Protein AF-A0A838XVI4-F1 (afdb_monomer)

Solvent-accessible surface area (backbone atoms only — not comparable to full-atom values): 14412 Å² total; per-residue (Å²): 130,87,89,65,60,28,41,44,54,23,44,52,54,32,51,53,49,44,57,73,69,64,53,57,67,73,56,53,49,52,50,47,52,37,37,70,73,49,41,42,80,72,52,13,83,43,40,48,84,72,61,45,60,61,60,56,46,54,54,48,52,61,36,52,77,77,39,56,62,72,54,46,50,52,41,50,54,50,51,38,51,16,40,44,43,27,34,80,67,67,66,36,98,66,57,52,58,74,76,63,81,76,84,75,71,79,75,80,63,74,75,84,78,75,77,50,75,67,54,49,53,49,50,55,70,73,41,56,79,86,50,36,62,60,54,51,47,37,71,77,66,66,54,51,73,37,36,61,67,33,62,50,75,93,35,49,38,78,92,77,73,43,76,55,85,74,26,17,17,50,100,85,66,52,78,43,75,42,87,74,46,78,66,48,54,53,51,52,50,51,52,52,42,48,75,72,67,48,56,64,69,59,52,36,60,78,66,67,52,96,59,66,61,74,62,41,78,76,49,56,88,79,55,94,56,68,67,62,53,54,54,52,48,56,51,56,52,54,63,61,76,76,110

Mean predicted aligned error: 14.19 Å

Organism: NCBI:txid992267

Nearest PDB structures (foldseek):
  1z1g-assembly1_D  TM=7.498E-01  e=1.217E-05  Lambdavirus lambda
  1z19-assembly1_A-2  TM=6.201E-01  e=1.154E-05  Lambdavirus lambda
  1z1b-assembly1_B  TM=6.167E-01  e=1.863E-05  Lambdavirus lambda
  5j0n-assembly1_E  TM=6.410E-01  e=3.527E-05  Lambdavirus lambda
  5j0n-assembly1_H  TM=6.404E-01  e=3.344E-05  Lambdavirus lambda

Radius of gyration: 23.38 Å; Cα contacts (8 Å, |Δi|>4): 190; chains: 1; bounding box: 61×42×67 Å

InterPro domains:
  IPR002104 Integrase, catalytic domain [PF00589] (116-167)
  IPR002104 Integrase, catalytic domain [PF00589] (178-224)
  IPR002104 Integrase, catalytic domain [PS51898] (46-234)
  IPR010998 Integrase/recombinase, N-terminal [G3DSA:1.10.150.130] (3-108)
  IPR011010 DNA breaking-rejoining enzyme, catalytic core [SSF56349] (6-227)
  IPR013762 Integrase-like, catalytic domain superfamily [G3DSA:1.10.443.10] (109-173)
  IPR013762 Integrase-like, catalytic domain superfamily [G3DSA:1.10.443.10] (174-235)
  IPR044068 Core-binding (CB) domain [PS51900] (5-87)
  IPR050090 Bacterial tyrosine recombinase XerC/XerD complex [PTHR30349] (23-158)

Sequence (243 aa):
MSNGKTISDACRAWLKRCELDELECATLRSYRNHVDHHIEPAIGELCLASLSRSDVRDFIDDMLDKNSRAMTDKVLRSLRSALNEALDREWVDNNVALSVKLRRSSRNAPDRVIPTKEEIKTMLRAAPTKHRPLIVTAIYTGMRMSELRGLRWVDVDFTRSIIQVRQRADRFNEIGKPKFSFHALRHAAASLFIEQGWPAKKVQTILGHASITMTFDVYGHLFDNAEDDVNLFAKLEADLEAA

Structure (mmCIF, N/CA/C/O backbone):
data_AF-A0A838XVI4-F1
#
_entry.id   AF-A0A838XVI4-F1
#
loop_
_atom_site.group_PDB
_atom_site.id
_atom_site.type_symbol
_atom_site.label_atom_id
_atom_site.label_alt_id
_atom_site.label_comp_id
_atom_site.label_asym_id
_atom_site.label_entity_id
_atom_site.label_seq_id
_atom_site.pdbx_PDB_ins_code
_atom_site.Cartn_x
_atom_site.Cartn_y
_atom_site.Cartn_z
_atom_site.occupancy
_atom_site.B_iso_or_equiv
_atom_site.auth_seq_id
_atom_site.auth_comp_id
_atom_site.auth_asym_id
_atom_site.auth_atom_id
_atom_site.pdbx_PDB_model_num
ATOM 1 N N . MET A 1 1 ? 14.382 4.187 -36.011 1.00 41.00 1 MET A N 1
ATOM 2 C CA . MET A 1 1 ? 14.264 4.626 -34.605 1.00 41.00 1 MET A CA 1
ATOM 3 C C . MET A 1 1 ? 13.890 3.391 -33.810 1.00 41.00 1 MET A C 1
ATOM 5 O O . MET A 1 1 ? 12.845 2.815 -34.080 1.00 41.00 1 MET A O 1
ATOM 9 N N . SER A 1 2 ? 14.809 2.869 -33.000 1.00 45.31 2 SER A N 1
ATOM 10 C CA . SER A 1 2 ? 14.642 1.599 -32.287 1.00 45.31 2 SER A CA 1
ATOM 11 C C . SER A 1 2 ? 13.460 1.682 -31.321 1.00 45.31 2 SER A C 1
ATOM 13 O O . SER A 1 2 ? 13.473 2.476 -30.386 1.00 45.31 2 SER A O 1
ATOM 15 N N . ASN A 1 3 ? 12.450 0.862 -31.593 1.00 58.81 3 ASN A N 1
ATOM 16 C CA . ASN A 1 3 ? 11.154 0.769 -30.925 1.00 58.81 3 ASN A CA 1
ATOM 17 C C . ASN A 1 3 ? 11.294 0.047 -29.564 1.00 58.81 3 ASN A C 1
ATOM 19 O O . ASN A 1 3 ? 10.765 -1.046 -29.372 1.00 58.81 3 ASN A O 1
ATOM 23 N N . GLY A 1 4 ? 12.131 0.590 -28.676 1.00 80.44 4 GLY A N 1
ATOM 24 C CA . GLY A 1 4 ? 12.431 0.010 -27.365 1.00 80.44 4 GLY A CA 1
ATOM 25 C C . GLY A 1 4 ? 11.320 0.279 -26.352 1.00 80.44 4 GLY A C 1
ATOM 26 O O . GLY A 1 4 ? 10.691 1.333 -26.389 1.00 80.44 4 GLY A O 1
ATOM 27 N N . LYS A 1 5 ? 11.080 -0.675 -25.447 1.00 93.00 5 LYS A N 1
ATOM 28 C CA . LYS A 1 5 ? 10.132 -0.515 -24.336 1.00 93.00 5 LYS A CA 1
ATOM 29 C C . LYS A 1 5 ? 10.653 0.505 -23.324 1.00 93.00 5 LYS A C 1
ATOM 31 O O . LYS A 1 5 ? 11.847 0.514 -23.017 1.00 93.00 5 LYS A O 1
ATOM 36 N N . THR A 1 6 ? 9.765 1.336 -22.794 1.00 96.19 6 THR A N 1
ATOM 37 C CA . THR A 1 6 ? 10.106 2.379 -21.811 1.00 96.19 6 THR A CA 1
ATOM 38 C C . THR A 1 6 ? 9.773 1.961 -20.379 1.00 96.19 6 THR A C 1
ATOM 40 O O . THR A 1 6 ? 9.138 0.928 -20.138 1.00 96.19 6 THR A O 1
ATOM 43 N N . ILE A 1 7 ? 10.187 2.764 -19.395 1.00 95.19 7 ILE A N 1
ATOM 44 C CA . ILE A 1 7 ? 9.765 2.562 -18.001 1.00 95.19 7 ILE A CA 1
ATOM 45 C C . ILE A 1 7 ? 8.246 2.720 -17.874 1.00 95.19 7 ILE A C 1
ATOM 47 O O . ILE A 1 7 ? 7.615 1.920 -17.184 1.00 95.19 7 ILE A O 1
ATOM 51 N N . SER A 1 8 ? 7.639 3.677 -18.581 1.00 95.94 8 SER A N 1
ATOM 52 C CA . SER A 1 8 ? 6.179 3.838 -18.624 1.00 95.94 8 SER A CA 1
ATOM 53 C C . SER A 1 8 ? 5.478 2.571 -19.132 1.00 95.94 8 SER A C 1
ATOM 55 O O . SER A 1 8 ? 4.460 2.159 -18.568 1.00 95.94 8 SER A O 1
ATOM 57 N N . ASP A 1 9 ? 6.040 1.888 -20.139 1.00 96.06 9 ASP A N 1
ATOM 58 C CA . ASP A 1 9 ? 5.514 0.594 -20.596 1.00 96.06 9 ASP A CA 1
ATOM 59 C C . ASP A 1 9 ? 5.568 -0.466 -19.487 1.00 96.06 9 ASP A C 1
ATOM 61 O O . ASP A 1 9 ? 4.598 -1.208 -19.291 1.00 96.06 9 ASP A O 1
ATOM 65 N N . ALA A 1 10 ? 6.681 -0.537 -18.747 1.00 95.75 10 ALA A N 1
ATOM 66 C CA . ALA A 1 10 ? 6.851 -1.470 -17.631 1.00 95.75 10 ALA A CA 1
ATOM 67 C C . ALA A 1 10 ? 5.856 -1.190 -16.501 1.00 95.75 10 ALA A C 1
ATOM 69 O O . ALA A 1 10 ? 5.187 -2.103 -16.015 1.00 95.75 10 ALA A O 1
ATOM 70 N N . CYS A 1 11 ? 5.702 0.080 -16.119 1.00 96.12 11 CYS A N 1
ATOM 71 C CA . CYS A 1 11 ? 4.741 0.509 -15.110 1.00 96.12 11 CYS A CA 1
ATOM 72 C C . CYS A 1 11 ? 3.307 0.158 -15.514 1.00 96.12 11 CYS A C 1
ATOM 74 O O . CYS A 1 11 ? 2.563 -0.396 -14.704 1.00 96.12 11 CYS A O 1
ATOM 76 N N . ARG A 1 12 ? 2.929 0.400 -16.773 1.00 96.50 12 ARG A N 1
ATOM 77 C CA . ARG A 1 12 ? 1.597 0.060 -17.285 1.00 96.50 12 ARG A CA 1
ATOM 78 C C . ARG A 1 12 ? 1.339 -1.444 -17.283 1.00 96.50 12 ARG A C 1
ATOM 80 O O . ARG A 1 12 ? 0.262 -1.879 -16.875 1.00 96.50 12 ARG A O 1
ATOM 87 N N . ALA A 1 13 ? 2.311 -2.241 -17.725 1.00 94.62 13 ALA A N 1
ATOM 88 C CA . ALA A 1 13 ? 2.206 -3.697 -17.708 1.00 94.62 13 ALA A CA 1
ATOM 89 C C . ALA A 1 13 ? 2.062 -4.236 -16.277 1.00 94.62 13 ALA A C 1
ATOM 91 O O . ALA A 1 13 ? 1.201 -5.077 -16.016 1.00 94.62 13 ALA A O 1
ATOM 92 N N . TRP A 1 14 ? 2.842 -3.689 -15.345 1.00 96.44 14 TRP A N 1
ATOM 93 C CA . TRP A 1 14 ? 2.819 -4.069 -13.937 1.00 96.44 14 TRP A CA 1
ATOM 94 C C . TRP A 1 14 ? 1.497 -3.711 -13.257 1.00 96.44 14 TRP A C 1
ATOM 96 O O . TRP A 1 14 ? 0.903 -4.558 -12.589 1.00 96.44 14 TRP A O 1
ATOM 106 N N . LEU A 1 15 ? 0.987 -2.495 -13.475 1.00 94.50 15 LEU A N 1
ATOM 107 C CA . LEU A 1 15 ? -0.317 -2.075 -12.955 1.00 94.50 15 LEU A CA 1
ATOM 108 C C . LEU A 1 15 ? -1.447 -2.957 -13.497 1.00 94.50 15 LEU A C 1
ATOM 110 O O . LEU A 1 15 ? -2.299 -3.394 -12.726 1.00 94.50 15 LEU A O 1
ATOM 114 N N . LYS A 1 16 ? -1.410 -3.298 -14.791 1.00 93.44 16 LYS A N 1
ATOM 115 C CA . LYS A 1 16 ? -2.380 -4.220 -15.395 1.00 93.44 16 LYS A CA 1
ATOM 116 C C . LYS A 1 16 ? -2.319 -5.614 -14.762 1.00 93.44 16 LYS A C 1
ATOM 118 O O . LYS A 1 16 ? -3.365 -6.197 -14.498 1.00 93.44 16 LYS A O 1
ATOM 123 N N . ARG A 1 17 ? -1.124 -6.153 -14.494 1.00 91.00 17 ARG A N 1
ATOM 124 C CA . ARG A 1 17 ? -0.973 -7.434 -13.778 1.00 91.00 17 ARG A CA 1
ATOM 125 C C . ARG A 1 17 ? -1.543 -7.350 -12.364 1.00 91.00 17 ARG A C 1
ATOM 127 O O . ARG A 1 17 ? -2.323 -8.204 -11.976 1.00 91.00 17 ARG A O 1
ATOM 134 N N . CYS A 1 18 ? -1.232 -6.283 -11.635 1.00 88.44 18 CYS A N 1
ATOM 135 C CA . CYS A 1 18 ? -1.768 -6.039 -10.297 1.00 88.44 18 CYS A CA 1
ATOM 136 C C . CYS A 1 18 ? -3.308 -5.973 -10.262 1.00 88.44 18 CYS A C 1
ATOM 138 O O . CYS A 1 18 ? -3.918 -6.382 -9.275 1.00 88.44 18 CYS A O 1
ATOM 140 N N . GLU A 1 19 ? -3.942 -5.444 -11.311 1.00 87.88 19 GLU A N 1
ATOM 141 C CA . GLU A 1 19 ? -5.403 -5.454 -11.462 1.00 87.88 19 GLU A CA 1
ATOM 142 C C . GLU A 1 19 ? -5.948 -6.863 -11.722 1.00 87.88 19 GLU A C 1
ATOM 144 O O . GLU A 1 19 ? -6.955 -7.240 -11.129 1.00 87.88 19 GLU A O 1
ATOM 149 N N . LEU A 1 20 ? -5.273 -7.644 -12.573 1.00 85.56 20 LEU A N 1
ATOM 150 C CA . LEU A 1 20 ? -5.635 -9.037 -12.864 1.00 85.56 20 LEU A CA 1
ATOM 151 C C . LEU A 1 20 ? -5.462 -9.957 -11.648 1.00 85.56 20 LEU A C 1
ATOM 153 O O . LEU A 1 20 ? -6.250 -10.880 -11.474 1.00 85.56 20 LEU A O 1
ATOM 157 N N . ASP A 1 21 ? -4.484 -9.669 -10.790 1.00 84.06 21 ASP A N 1
ATOM 158 C CA . ASP A 1 21 ? -4.251 -10.369 -9.521 1.00 84.06 21 ASP A CA 1
ATOM 159 C C . ASP A 1 21 ? -5.247 -9.949 -8.414 1.00 84.06 21 ASP A C 1
ATOM 161 O O . ASP A 1 21 ? -5.093 -10.334 -7.253 1.00 84.06 21 ASP A O 1
ATOM 165 N N . GLU A 1 22 ? -6.257 -9.137 -8.751 1.00 79.75 22 GLU A N 1
ATOM 166 C CA . GLU A 1 22 ? -7.321 -8.670 -7.854 1.00 79.75 22 GLU A CA 1
ATOM 167 C C . GLU A 1 22 ? -6.796 -7.996 -6.569 1.00 79.75 22 GLU A C 1
ATOM 169 O O . GLU A 1 22 ? -7.355 -8.147 -5.474 1.00 79.75 22 GLU A O 1
ATOM 174 N N . LEU A 1 23 ? -5.707 -7.222 -6.680 1.00 76.88 23 LEU A N 1
ATOM 175 C CA . LEU A 1 23 ? -5.175 -6.478 -5.538 1.00 76.88 23 LEU A CA 1
ATOM 176 C C . LEU A 1 23 ? -6.205 -5.488 -4.968 1.00 76.88 23 LEU A C 1
ATOM 178 O O . LEU A 1 23 ? -7.015 -4.893 -5.675 1.00 76.88 23 LEU A O 1
ATOM 182 N N . GLU A 1 24 ? -6.125 -5.250 -3.653 1.00 68.62 24 GLU A N 1
ATOM 183 C CA . GLU A 1 24 ? -6.999 -4.297 -2.957 1.00 68.62 24 GLU A CA 1
ATOM 184 C C . GLU A 1 24 ? -6.950 -2.906 -3.625 1.00 68.62 24 GLU A C 1
ATOM 186 O O . GLU A 1 24 ? -5.865 -2.357 -3.833 1.00 68.62 24 GLU A O 1
ATOM 191 N N . CYS A 1 25 ? -8.114 -2.286 -3.869 1.00 73.44 25 CYS A N 1
ATOM 192 C CA . CYS A 1 25 ? -8.237 -0.970 -4.519 1.00 73.44 25 CYS A CA 1
ATOM 193 C C . CYS A 1 25 ? -7.315 0.103 -3.913 1.00 73.44 25 CYS A C 1
ATOM 195 O O . CYS A 1 25 ? -6.707 0.899 -4.627 1.00 73.44 25 CYS A O 1
ATOM 197 N N . ALA A 1 26 ? -7.161 0.111 -2.585 1.00 70.50 26 ALA A N 1
ATOM 198 C CA . ALA A 1 26 ? -6.277 1.039 -1.880 1.00 70.50 26 ALA A CA 1
ATOM 199 C C . ALA A 1 26 ? -4.787 0.832 -2.222 1.00 70.50 26 ALA A C 1
ATOM 201 O O . ALA A 1 26 ? -4.022 1.801 -2.291 1.00 70.50 26 ALA A O 1
ATOM 202 N N . THR A 1 27 ? -4.381 -0.417 -2.448 1.00 79.00 27 THR A N 1
ATOM 203 C CA . THR A 1 27 ? -3.025 -0.787 -2.866 1.00 79.00 27 THR A CA 1
ATOM 204 C C . THR A 1 27 ? -2.795 -0.373 -4.313 1.00 79.00 27 THR A C 1
ATOM 206 O O . THR A 1 27 ? -1.847 0.366 -4.574 1.00 79.00 27 THR A O 1
ATOM 209 N N . LEU A 1 28 ? -3.712 -0.733 -5.220 1.00 86.44 28 LEU A N 1
ATOM 210 C CA . LEU A 1 28 ? -3.662 -0.327 -6.630 1.00 86.44 28 LEU A CA 1
ATOM 211 C C . LEU A 1 28 ? -3.589 1.190 -6.783 1.00 86.44 28 LEU A C 1
ATOM 213 O O . LEU A 1 28 ? -2.754 1.709 -7.516 1.00 86.44 28 LEU A O 1
ATOM 217 N N . ARG A 1 29 ? -4.407 1.922 -6.024 1.00 84.69 29 ARG A N 1
ATOM 218 C CA . ARG A 1 29 ? -4.380 3.384 -6.022 1.00 84.69 29 ARG A CA 1
ATOM 219 C C . ARG A 1 29 ? -3.051 3.944 -5.528 1.00 84.69 29 ARG A C 1
ATOM 221 O O . ARG A 1 29 ? -2.577 4.934 -6.068 1.00 84.69 29 ARG A O 1
ATOM 228 N N . SER A 1 30 ? -2.455 3.335 -4.504 1.00 87.38 30 SER A N 1
ATOM 229 C CA . SER A 1 30 ? -1.138 3.767 -4.023 1.00 87.38 30 SER A CA 1
ATOM 230 C C . SER A 1 30 ? -0.069 3.553 -5.094 1.00 87.38 30 SER A C 1
ATOM 232 O O . SER A 1 30 ? 0.761 4.431 -5.297 1.00 87.38 30 SER A O 1
ATOM 234 N N . TYR A 1 31 ? -0.120 2.429 -5.812 1.00 93.12 31 TYR A N 1
ATOM 235 C CA . TYR A 1 31 ? 0.795 2.146 -6.918 1.00 93.12 31 TYR A CA 1
ATOM 236 C C . TYR A 1 31 ? 0.613 3.114 -8.084 1.00 93.12 31 TYR A C 1
ATOM 238 O O . TYR A 1 31 ? 1.604 3.696 -8.514 1.00 93.12 31 TYR A O 1
ATOM 246 N N . ARG A 1 32 ? -0.628 3.364 -8.525 1.00 93.81 32 ARG A N 1
ATOM 247 C CA . ARG A 1 32 ? -0.925 4.376 -9.552 1.00 93.81 32 ARG A CA 1
ATOM 248 C C . ARG A 1 32 ? -0.408 5.753 -9.147 1.00 93.81 32 ARG A C 1
ATOM 250 O O . ARG A 1 32 ? 0.351 6.349 -9.887 1.00 93.81 32 ARG A O 1
ATOM 257 N N . ASN A 1 33 ? -0.671 6.194 -7.915 1.00 93.38 33 ASN A N 1
ATOM 258 C CA . ASN A 1 33 ? -0.132 7.464 -7.421 1.00 93.38 33 ASN A CA 1
ATOM 259 C C . ASN A 1 33 ? 1.405 7.525 -7.473 1.00 93.38 33 ASN A C 1
ATOM 261 O O . ASN A 1 33 ? 1.953 8.580 -7.771 1.00 93.38 33 ASN A O 1
ATOM 265 N N . HIS A 1 34 ? 2.109 6.431 -7.156 1.00 95.88 34 HIS A N 1
ATOM 266 C CA . HIS A 1 34 ? 3.569 6.409 -7.276 1.00 95.88 34 HIS A CA 1
ATOM 267 C C . HIS A 1 34 ? 4.023 6.521 -8.737 1.00 95.88 34 HIS A C 1
ATOM 269 O O . HIS A 1 34 ? 5.009 7.198 -9.016 1.00 95.88 34 HIS A O 1
ATOM 275 N N . VAL A 1 35 ? 3.317 5.856 -9.651 1.00 96.06 35 VAL A N 1
ATOM 276 C CA . VAL A 1 35 ? 3.610 5.872 -11.086 1.00 96.06 35 VAL A CA 1
ATOM 277 C C . VAL A 1 35 ? 3.332 7.261 -11.666 1.00 96.06 35 VAL A C 1
ATOM 279 O O . VAL A 1 35 ? 4.274 7.933 -12.078 1.00 96.06 35 VAL A O 1
ATOM 282 N N . ASP A 1 36 ? 2.092 7.734 -11.567 1.00 95.31 36 ASP A N 1
ATOM 283 C CA . ASP A 1 36 ? 1.591 8.940 -12.234 1.00 95.31 36 ASP A CA 1
ATOM 284 C C . ASP A 1 36 ? 2.250 10.232 -11.718 1.00 95.31 36 ASP A C 1
ATOM 286 O O . ASP A 1 36 ? 2.451 11.185 -12.467 1.00 95.31 36 ASP A O 1
ATOM 290 N N . HIS A 1 37 ? 2.576 10.303 -10.420 1.00 94.56 37 HIS A N 1
ATOM 291 C CA . HIS A 1 37 ? 3.102 11.532 -9.809 1.00 94.56 37 HIS A CA 1
ATOM 292 C C . HIS A 1 37 ? 4.616 11.545 -9.607 1.00 94.56 37 HIS A C 1
ATOM 294 O O . HIS A 1 37 ? 5.172 12.614 -9.344 1.00 94.56 37 HIS A O 1
ATOM 300 N N . HIS A 1 38 ? 5.286 10.392 -9.677 1.00 95.19 38 HIS A N 1
ATOM 301 C CA . HIS A 1 38 ? 6.718 10.317 -9.384 1.00 95.19 38 HIS A CA 1
ATOM 302 C C . HIS A 1 38 ? 7.517 9.623 -10.483 1.00 95.19 38 HIS A C 1
ATOM 304 O O . HIS A 1 38 ? 8.499 10.196 -10.940 1.00 95.19 38 HIS A O 1
ATOM 310 N N . ILE A 1 39 ? 7.127 8.420 -10.911 1.00 95.19 39 ILE A N 1
ATOM 311 C CA . ILE A 1 39 ? 7.940 7.635 -11.853 1.00 95.19 39 ILE A CA 1
ATOM 312 C C . ILE A 1 39 ? 7.786 8.162 -13.282 1.00 95.19 39 ILE A C 1
ATOM 314 O O . ILE A 1 39 ? 8.790 8.503 -13.904 1.00 95.19 39 ILE A O 1
ATOM 318 N N . GLU A 1 40 ? 6.554 8.261 -13.793 1.00 94.19 40 GLU A N 1
ATOM 319 C CA . GLU A 1 40 ? 6.302 8.690 -15.175 1.00 94.19 40 GLU A CA 1
ATOM 320 C C . GLU A 1 40 ? 6.842 10.099 -15.459 1.00 94.19 40 GLU A C 1
ATOM 322 O O . GLU A 1 40 ? 7.587 10.240 -16.430 1.00 94.19 40 GLU A O 1
ATOM 327 N N . PRO A 1 41 ? 6.592 11.123 -14.613 1.00 94.69 41 PRO A N 1
ATOM 328 C CA . PRO A 1 41 ? 7.054 12.479 -14.905 1.00 94.69 41 PRO A CA 1
ATOM 329 C C . PRO A 1 41 ? 8.577 12.648 -14.878 1.00 94.69 41 PRO A C 1
ATOM 331 O O . PRO A 1 41 ? 9.081 13.613 -15.445 1.00 94.69 41 PRO A O 1
ATOM 334 N N . ALA A 1 42 ? 9.301 11.769 -14.179 1.00 93.88 42 ALA A N 1
ATOM 335 C CA . ALA A 1 42 ? 10.742 11.906 -13.983 1.00 93.88 42 ALA A CA 1
ATOM 336 C C . ALA A 1 42 ? 11.554 11.020 -14.932 1.00 93.88 42 ALA A C 1
ATOM 338 O O . ALA A 1 42 ? 12.488 11.494 -15.570 1.00 93.88 42 ALA A O 1
ATOM 339 N N . ILE A 1 43 ? 11.210 9.732 -15.017 1.00 94.94 43 ILE A N 1
ATOM 340 C CA . ILE A 1 43 ? 12.003 8.724 -15.736 1.00 94.94 43 ILE A CA 1
ATOM 341 C C . ILE A 1 43 ? 11.168 7.860 -16.688 1.00 94.94 43 ILE A C 1
ATOM 343 O O . ILE A 1 43 ? 11.705 6.939 -17.296 1.00 94.94 43 ILE A O 1
ATOM 347 N N . GLY A 1 44 ? 9.869 8.134 -16.846 1.00 91.94 44 GLY A N 1
ATOM 348 C CA . GLY A 1 44 ? 8.945 7.292 -17.615 1.00 91.94 44 GLY A CA 1
ATOM 349 C C . GLY A 1 44 ? 9.370 7.045 -19.065 1.00 91.94 44 GLY A C 1
ATOM 350 O O . GLY A 1 44 ? 9.310 5.912 -19.544 1.00 91.94 44 GLY A O 1
ATOM 351 N N . GLU A 1 45 ? 9.863 8.087 -19.734 1.00 93.44 45 GLU A N 1
ATOM 352 C CA . GLU A 1 45 ? 10.267 8.046 -21.148 1.00 93.44 45 GLU A CA 1
ATOM 353 C C . GLU A 1 45 ? 11.640 7.401 -21.385 1.00 93.44 45 GLU A C 1
ATOM 355 O O . GLU A 1 45 ? 12.028 7.170 -22.531 1.00 93.44 45 GLU A O 1
ATOM 360 N N . LEU A 1 46 ? 12.394 7.089 -20.324 1.00 92.75 46 LEU A N 1
ATOM 361 C CA . LEU A 1 46 ? 13.677 6.415 -20.479 1.00 92.75 46 LEU A CA 1
ATOM 362 C C . LEU A 1 46 ? 13.468 5.008 -21.045 1.00 92.75 46 LEU A C 1
ATOM 364 O O . LEU A 1 46 ? 12.601 4.245 -20.607 1.00 92.75 46 LEU A O 1
ATOM 368 N N . CYS A 1 47 ? 14.299 4.656 -22.024 1.00 94.12 47 CYS A N 1
ATOM 369 C CA . CYS A 1 47 ? 14.311 3.319 -22.594 1.00 94.12 47 CYS A CA 1
ATOM 370 C C . CYS A 1 47 ? 14.852 2.328 -21.559 1.00 94.12 47 CYS A C 1
ATOM 372 O O . CYS A 1 47 ? 15.909 2.546 -20.965 1.00 94.12 47 CYS A O 1
ATOM 374 N N . LEU A 1 48 ? 14.154 1.206 -21.382 1.00 92.25 48 LEU A N 1
ATOM 375 C CA . LEU A 1 48 ? 14.557 0.155 -20.450 1.00 92.25 48 LEU A CA 1
ATOM 376 C C . LEU A 1 48 ? 15.949 -0.408 -20.764 1.00 92.25 48 LEU A C 1
ATOM 378 O O . LEU A 1 48 ? 16.705 -0.711 -19.848 1.00 92.25 48 LEU A O 1
ATOM 382 N N . ALA A 1 49 ? 16.304 -0.497 -22.049 1.00 89.44 49 ALA A N 1
ATOM 383 C CA . ALA A 1 49 ? 17.597 -1.016 -22.492 1.00 89.44 49 ALA A CA 1
ATOM 384 C C . ALA A 1 49 ? 18.776 -0.088 -22.151 1.00 89.44 49 ALA A C 1
ATOM 386 O O . ALA A 1 49 ? 19.905 -0.553 -22.025 1.00 89.44 49 ALA A O 1
ATOM 387 N N . SER A 1 50 ? 18.533 1.220 -22.011 1.00 89.69 50 SER A N 1
ATOM 388 C CA . SER A 1 50 ? 19.561 2.198 -21.629 1.00 89.69 50 SER A CA 1
ATOM 389 C C . SER A 1 50 ? 19.530 2.548 -20.144 1.00 89.69 50 SER A C 1
ATOM 391 O O . SER A 1 50 ? 20.330 3.370 -19.707 1.00 89.69 50 SER A O 1
ATOM 393 N N . LEU A 1 51 ? 18.605 1.970 -19.373 1.00 92.56 51 LEU A N 1
ATOM 394 C CA . LEU A 1 51 ? 18.427 2.308 -17.970 1.00 92.56 51 LEU A CA 1
ATOM 395 C C . LEU A 1 51 ? 19.620 1.821 -17.145 1.00 92.56 51 LEU A C 1
ATOM 397 O O . LEU A 1 51 ? 19.842 0.620 -16.976 1.00 92.56 51 LEU A O 1
ATOM 401 N N . SER A 1 52 ? 20.365 2.760 -16.575 1.00 92.25 52 SER A N 1
ATOM 402 C CA . SER A 1 52 ? 21.519 2.473 -15.737 1.00 92.25 52 SER A CA 1
ATOM 403 C C . SER A 1 52 ? 21.184 2.565 -14.247 1.00 92.25 52 SER A C 1
ATOM 405 O O . SER A 1 52 ? 20.168 3.108 -13.810 1.00 92.25 52 SER A O 1
ATOM 407 N N . ARG A 1 53 ? 22.096 2.055 -13.412 1.00 92.31 53 ARG A N 1
ATOM 408 C CA . ARG A 1 53 ? 22.029 2.263 -11.958 1.00 92.31 53 ARG A CA 1
ATOM 409 C C . ARG A 1 53 ? 22.163 3.746 -11.587 1.00 92.31 53 ARG A C 1
ATOM 411 O O . ARG A 1 53 ? 21.644 4.123 -10.539 1.00 92.31 53 ARG A O 1
ATOM 418 N N . SER A 1 54 ? 22.878 4.542 -12.391 1.00 93.44 54 SER A N 1
ATOM 419 C CA . SER A 1 54 ? 23.053 5.977 -12.136 1.00 93.44 54 SER A CA 1
ATOM 420 C C . SER A 1 54 ? 21.720 6.696 -12.254 1.00 93.44 54 SER A C 1
ATOM 422 O O . SER A 1 54 ? 21.310 7.325 -11.293 1.00 93.44 54 SER A O 1
ATOM 424 N N . ASP A 1 55 ? 20.974 6.450 -13.333 1.00 93.81 55 ASP A N 1
ATOM 425 C CA . ASP A 1 55 ? 19.676 7.099 -13.569 1.00 93.81 55 ASP A CA 1
ATOM 426 C C . ASP A 1 55 ? 18.688 6.835 -12.423 1.00 93.81 55 ASP A C 1
ATOM 428 O O . ASP A 1 55 ? 17.965 7.723 -11.976 1.00 93.81 55 ASP A O 1
ATOM 432 N N . VAL A 1 56 ? 18.684 5.607 -11.888 1.00 94.56 56 VAL A N 1
ATOM 433 C CA . VAL A 1 56 ? 17.849 5.263 -10.728 1.00 94.56 56 VAL A CA 1
ATOM 434 C C . VAL A 1 56 ? 18.331 5.967 -9.455 1.00 94.56 56 VAL A C 1
ATOM 436 O O . VAL A 1 56 ? 17.507 6.290 -8.605 1.00 94.56 56 VAL A O 1
ATOM 439 N N . ARG A 1 57 ? 19.639 6.189 -9.277 1.00 94.25 57 ARG A N 1
ATOM 440 C CA . ARG A 1 57 ? 20.161 6.952 -8.130 1.00 94.25 57 ARG A CA 1
ATOM 441 C C . ARG A 1 57 ? 19.800 8.425 -8.243 1.00 94.25 57 ARG A C 1
ATOM 443 O O . ARG A 1 57 ? 19.236 8.944 -7.289 1.00 94.25 57 ARG A O 1
ATOM 450 N N . ASP A 1 58 ? 20.021 9.021 -9.407 1.00 94.50 58 ASP A N 1
ATOM 451 C CA . ASP A 1 58 ? 19.728 10.428 -9.674 1.00 94.50 58 ASP A CA 1
ATOM 452 C C . ASP A 1 58 ? 18.230 10.708 -9.462 1.00 94.50 58 ASP A C 1
ATOM 454 O O . ASP A 1 58 ? 17.855 11.624 -8.736 1.00 94.50 58 ASP A O 1
ATOM 458 N N . PHE A 1 59 ? 17.354 9.817 -9.944 1.00 95.19 59 PHE A N 1
ATOM 459 C CA . PHE A 1 59 ? 15.917 9.873 -9.657 1.00 95.19 59 PHE A CA 1
ATOM 460 C C . PHE A 1 59 ? 15.582 9.821 -8.155 1.00 95.19 59 PHE A C 1
ATOM 462 O O . PHE A 1 59 ? 14.673 10.508 -7.677 1.00 95.19 59 PHE A O 1
ATOM 469 N N . ILE A 1 60 ? 16.266 8.962 -7.397 1.00 94.56 60 ILE A N 1
ATOM 470 C CA . ILE A 1 60 ? 16.022 8.809 -5.960 1.00 94.56 60 ILE A CA 1
ATOM 471 C C . ILE A 1 60 ? 16.513 10.031 -5.189 1.00 94.56 60 ILE A C 1
ATOM 473 O O . ILE A 1 60 ? 15.810 10.459 -4.271 1.00 94.56 60 ILE A O 1
ATOM 477 N N . ASP A 1 61 ? 17.657 10.593 -5.566 1.00 93.56 61 ASP A N 1
ATOM 478 C CA . ASP A 1 61 ? 18.213 11.804 -4.967 1.00 93.56 61 ASP A CA 1
ATOM 479 C C . ASP A 1 61 ? 17.288 13.007 -5.234 1.00 93.56 61 ASP A C 1
ATOM 481 O O . ASP A 1 61 ? 16.841 13.650 -4.282 1.00 93.56 61 ASP A O 1
ATOM 485 N N . ASP A 1 62 ? 16.820 13.185 -6.473 1.00 93.62 62 ASP A N 1
ATOM 486 C CA . ASP A 1 62 ? 15.807 14.190 -6.833 1.00 93.62 62 ASP A CA 1
ATOM 487 C C . ASP A 1 62 ? 14.497 14.037 -6.042 1.00 93.62 62 ASP A C 1
ATOM 489 O O . ASP A 1 62 ? 13.813 15.014 -5.706 1.00 93.62 62 ASP A O 1
ATOM 493 N N . MET A 1 63 ? 14.098 12.796 -5.747 1.00 93.75 63 MET A N 1
ATOM 494 C CA . MET A 1 63 ? 12.924 12.543 -4.920 1.00 93.75 63 MET A CA 1
ATOM 495 C C . MET A 1 63 ? 13.161 12.865 -3.449 1.00 93.75 63 MET A C 1
ATOM 497 O O . MET A 1 63 ? 12.213 13.289 -2.788 1.00 93.75 63 MET A O 1
ATOM 501 N N . LEU A 1 64 ? 14.366 12.635 -2.922 1.00 92.44 64 LEU A N 1
ATOM 502 C CA . LEU A 1 64 ? 14.711 12.943 -1.533 1.00 92.44 64 LEU A CA 1
ATOM 503 C C . LEU A 1 64 ? 14.703 14.444 -1.249 1.00 92.44 64 LEU A C 1
ATOM 505 O O . LEU A 1 64 ? 14.374 14.825 -0.126 1.00 92.44 64 LEU A O 1
ATOM 509 N N . ASP A 1 65 ? 14.979 15.269 -2.255 1.00 91.31 65 ASP A N 1
ATOM 510 C CA . ASP A 1 65 ? 14.882 16.726 -2.139 1.00 91.31 65 ASP A CA 1
ATOM 511 C C . ASP A 1 65 ? 13.433 17.208 -1.990 1.00 91.31 65 ASP A C 1
ATOM 513 O O . ASP A 1 65 ? 13.154 18.207 -1.326 1.00 91.31 65 ASP A O 1
ATOM 517 N N . LYS A 1 66 ? 12.481 16.482 -2.587 1.00 90.38 66 LYS A N 1
ATOM 518 C CA . LYS A 1 66 ? 11.066 16.891 -2.666 1.00 90.38 66 LYS A CA 1
ATOM 519 C C . LYS A 1 66 ? 10.158 16.134 -1.697 1.00 90.38 66 LYS A C 1
ATOM 521 O O . LYS A 1 66 ? 9.044 16.575 -1.423 1.00 90.38 66 LYS A O 1
ATOM 526 N N . ASN A 1 67 ? 10.588 14.974 -1.201 1.00 90.00 67 ASN A N 1
ATOM 527 C CA . ASN A 1 67 ? 9.751 14.048 -0.445 1.00 90.00 67 ASN A CA 1
ATOM 528 C C . ASN A 1 67 ? 10.469 13.468 0.774 1.00 90.00 67 ASN A C 1
ATOM 530 O O . ASN A 1 67 ? 11.688 13.356 0.848 1.00 90.00 67 ASN A O 1
ATOM 534 N N . SER A 1 68 ? 9.678 12.989 1.738 1.00 88.62 68 SER A N 1
ATOM 535 C CA . SER A 1 68 ? 10.229 12.230 2.863 1.00 88.62 68 SER A CA 1
ATOM 536 C C . SER A 1 68 ? 10.897 10.930 2.395 1.00 88.62 68 SER A C 1
ATOM 538 O O . SER A 1 68 ? 10.364 10.223 1.537 1.00 88.62 68 SER A O 1
ATOM 540 N N . ARG A 1 69 ? 11.978 10.520 3.076 1.00 88.12 69 ARG A N 1
ATOM 541 C CA . ARG A 1 69 ? 12.658 9.224 2.857 1.00 88.12 69 ARG A CA 1
ATOM 542 C C . ARG A 1 69 ? 11.701 8.030 2.830 1.00 88.12 69 ARG A C 1
ATOM 544 O O . ARG A 1 69 ? 11.914 7.079 2.088 1.00 88.12 69 ARG A O 1
ATOM 551 N N . ALA A 1 70 ? 10.644 8.066 3.643 1.00 86.50 70 ALA A N 1
ATOM 552 C CA . ALA A 1 70 ? 9.650 7.000 3.699 1.00 86.50 70 ALA A CA 1
ATOM 553 C C . ALA A 1 70 ? 8.769 6.931 2.441 1.00 86.50 70 ALA A C 1
ATOM 555 O O . ALA A 1 70 ? 8.334 5.840 2.078 1.00 86.50 70 ALA A O 1
ATOM 556 N N . MET A 1 71 ? 8.478 8.068 1.801 1.00 90.06 71 MET A N 1
ATOM 557 C CA . MET A 1 71 ? 7.777 8.088 0.516 1.00 90.06 71 MET A CA 1
ATOM 558 C C . MET A 1 71 ? 8.708 7.613 -0.597 1.00 90.06 71 MET A C 1
ATOM 560 O O . MET A 1 71 ? 8.349 6.695 -1.328 1.00 90.06 71 MET A O 1
ATOM 564 N N . THR A 1 72 ? 9.934 8.138 -0.640 1.00 92.88 72 THR A N 1
ATOM 565 C CA . THR A 1 72 ? 10.958 7.721 -1.606 1.00 92.88 72 THR A CA 1
ATOM 566 C C . THR A 1 72 ? 11.186 6.206 -1.571 1.00 92.88 72 THR A C 1
ATOM 568 O O . THR A 1 72 ? 11.214 5.560 -2.614 1.00 92.88 72 THR A O 1
ATOM 571 N N . ASP A 1 73 ? 11.248 5.602 -0.378 1.00 91.75 73 ASP A N 1
ATOM 572 C CA . ASP A 1 73 ? 11.363 4.146 -0.214 1.00 91.75 73 ASP A CA 1
ATOM 573 C C . ASP A 1 73 ? 10.168 3.370 -0.806 1.00 91.75 73 ASP A C 1
ATOM 575 O O . ASP A 1 73 ? 10.343 2.309 -1.407 1.00 91.75 73 ASP A O 1
ATOM 579 N N . LYS A 1 74 ? 8.940 3.885 -0.659 1.00 92.00 74 LYS A N 1
ATOM 580 C CA . LYS A 1 74 ? 7.735 3.257 -1.233 1.00 92.00 74 LYS A CA 1
ATOM 581 C C . LYS A 1 74 ? 7.723 3.340 -2.756 1.00 92.00 74 LYS A C 1
ATOM 583 O O . LYS A 1 74 ? 7.372 2.356 -3.413 1.00 92.00 74 LYS A O 1
ATOM 588 N N . VAL A 1 75 ? 8.110 4.488 -3.306 1.00 95.12 75 VAL A N 1
ATOM 589 C CA . VAL A 1 75 ? 8.201 4.679 -4.755 1.00 95.12 75 VAL A CA 1
ATOM 590 C C . VAL A 1 75 ? 9.302 3.787 -5.327 1.00 95.12 75 VAL A C 1
ATOM 592 O O . VAL A 1 75 ? 9.034 3.053 -6.271 1.00 95.12 75 VAL A O 1
ATOM 595 N N . LEU A 1 76 ? 10.479 3.712 -4.692 1.00 94.69 76 LEU A N 1
ATOM 596 C CA . LEU A 1 76 ? 11.557 2.799 -5.096 1.00 94.69 76 LEU A CA 1
ATOM 597 C C . LEU A 1 76 ? 11.112 1.329 -5.094 1.00 94.69 76 LEU A C 1
ATOM 599 O O . LEU A 1 76 ? 11.438 0.577 -6.010 1.00 94.69 76 LEU A O 1
ATOM 603 N N . ARG A 1 77 ? 10.340 0.897 -4.090 1.00 93.56 77 ARG A N 1
ATOM 604 C CA . ARG A 1 77 ? 9.759 -0.459 -4.064 1.00 93.56 77 ARG A CA 1
ATOM 605 C C . ARG A 1 77 ? 8.775 -0.705 -5.210 1.00 93.56 77 ARG A C 1
ATOM 607 O O . ARG A 1 77 ? 8.747 -1.808 -5.753 1.00 93.56 77 ARG A O 1
ATOM 614 N N . SER A 1 78 ? 8.006 0.312 -5.590 1.00 94.62 78 SER A N 1
ATOM 615 C CA . SER A 1 78 ? 7.071 0.234 -6.720 1.00 94.62 78 SER A CA 1
ATOM 616 C C . SER A 1 78 ? 7.827 0.168 -8.048 1.00 94.62 78 SER A C 1
ATOM 618 O O . SER A 1 78 ? 7.562 -0.721 -8.848 1.00 94.62 78 SER A O 1
ATOM 620 N N . LEU A 1 79 ? 8.856 1.005 -8.223 1.00 95.75 79 LEU A N 1
ATOM 621 C CA . LEU A 1 79 ? 9.745 0.973 -9.386 1.00 95.75 79 LEU A CA 1
ATOM 622 C C . LEU A 1 79 ? 10.431 -0.390 -9.539 1.00 95.75 79 LEU A C 1
ATOM 624 O O . LEU A 1 79 ? 10.419 -0.967 -10.620 1.00 95.75 79 LEU A O 1
ATOM 628 N N . ARG A 1 80 ? 10.969 -0.959 -8.453 1.00 95.94 80 ARG A N 1
ATOM 629 C CA . ARG A 1 80 ? 11.547 -2.314 -8.479 1.00 95.94 80 ARG A CA 1
ATOM 630 C C . ARG A 1 80 ? 10.536 -3.365 -8.927 1.00 95.94 80 ARG A C 1
ATOM 632 O O . ARG A 1 80 ? 10.915 -4.266 -9.663 1.00 95.94 80 ARG A O 1
ATOM 639 N N . SER A 1 81 ? 9.284 -3.254 -8.490 1.00 94.94 81 SER A N 1
ATOM 640 C CA . SER A 1 81 ? 8.224 -4.194 -8.873 1.00 94.94 81 SER A CA 1
ATOM 641 C C . SER A 1 81 ? 7.867 -4.054 -10.356 1.00 94.94 81 SER A C 1
ATOM 643 O O . SER A 1 81 ? 7.771 -5.061 -11.048 1.00 94.94 81 SER A O 1
ATOM 645 N N . ALA A 1 82 ? 7.782 -2.823 -10.867 1.00 95.06 82 ALA A N 1
ATOM 646 C CA . ALA A 1 82 ? 7.572 -2.563 -12.290 1.00 95.06 82 ALA A CA 1
ATOM 647 C C . ALA A 1 82 ? 8.728 -3.076 -13.167 1.00 95.06 82 ALA A C 1
ATOM 649 O O . ALA A 1 82 ? 8.498 -3.675 -14.211 1.00 95.06 82 ALA A O 1
ATOM 650 N N . LEU A 1 83 ? 9.980 -2.909 -12.731 1.00 94.69 83 LEU A N 1
ATOM 651 C CA . LEU A 1 83 ? 11.136 -3.441 -13.459 1.00 94.69 83 LEU A CA 1
ATOM 652 C C . LEU A 1 83 ? 11.260 -4.968 -13.355 1.00 94.69 83 LEU A C 1
ATOM 654 O O . LEU A 1 83 ? 11.782 -5.590 -14.273 1.00 94.69 83 LEU A O 1
ATOM 658 N N . ASN A 1 84 ? 10.761 -5.587 -12.280 1.00 95.50 84 ASN A N 1
ATOM 659 C CA . ASN A 1 84 ? 10.623 -7.045 -12.223 1.00 95.50 84 ASN A CA 1
ATOM 660 C C . ASN A 1 84 ? 9.565 -7.543 -13.212 1.00 95.50 84 ASN A C 1
ATOM 662 O O . ASN A 1 84 ? 9.785 -8.563 -13.843 1.00 95.50 84 ASN A O 1
ATOM 666 N N . GLU A 1 85 ? 8.465 -6.813 -13.414 1.00 93.31 85 GLU A N 1
ATOM 667 C CA . GLU A 1 85 ? 7.507 -7.151 -14.475 1.00 93.31 85 GLU A CA 1
ATOM 668 C C . GLU A 1 85 ? 8.152 -7.072 -15.866 1.00 93.31 85 GLU A C 1
ATOM 670 O O . GLU A 1 85 ? 7.890 -7.915 -16.719 1.00 93.31 85 GLU A O 1
ATOM 675 N N . ALA A 1 86 ? 9.003 -6.071 -16.106 1.00 94.25 86 ALA A N 1
ATOM 676 C CA . ALA A 1 86 ? 9.757 -5.977 -17.355 1.00 94.25 86 ALA A CA 1
ATOM 677 C C . ALA A 1 86 ? 10.736 -7.150 -17.525 1.00 94.25 86 ALA A C 1
ATOM 679 O O . ALA A 1 86 ? 10.872 -7.665 -18.631 1.00 94.25 86 ALA A O 1
ATOM 680 N N . LEU A 1 87 ? 11.382 -7.588 -16.440 1.00 93.94 87 LEU A N 1
ATOM 681 C CA . LEU A 1 87 ? 12.263 -8.758 -16.421 1.00 93.94 87 LEU A CA 1
ATOM 682 C C . LEU A 1 87 ? 11.490 -10.057 -16.698 1.00 93.94 87 LEU A C 1
ATOM 684 O O . LEU A 1 87 ? 11.896 -10.824 -17.562 1.00 93.94 87 LEU A O 1
ATOM 688 N N . ASP A 1 88 ? 10.350 -10.269 -16.035 1.00 93.50 88 ASP A N 1
ATOM 689 C CA . ASP A 1 88 ? 9.470 -11.434 -16.238 1.00 93.50 88 ASP A CA 1
ATOM 690 C C . ASP A 1 88 ? 8.956 -11.526 -17.688 1.00 93.50 88 ASP A C 1
ATOM 692 O O . ASP A 1 88 ? 8.611 -12.601 -18.173 1.00 93.50 88 ASP A O 1
ATOM 696 N N . ARG A 1 89 ? 8.880 -10.385 -18.382 1.00 92.75 89 ARG A N 1
ATOM 697 C CA . ARG A 1 89 ? 8.493 -10.276 -19.796 1.00 92.75 89 ARG A CA 1
ATOM 698 C C . ARG A 1 89 ? 9.675 -10.289 -20.760 1.00 92.75 89 ARG A C 1
ATOM 700 O O . ARG A 1 89 ? 9.457 -10.071 -21.952 1.00 92.75 89 ARG A O 1
ATOM 707 N N . GLU A 1 90 ? 10.889 -10.480 -20.252 1.00 93.00 90 GLU A N 1
ATOM 708 C CA . GLU A 1 90 ? 12.130 -10.497 -21.029 1.00 93.00 90 GLU A CA 1
ATOM 709 C C . GLU A 1 90 ? 12.374 -9.184 -21.804 1.00 93.00 90 GLU A C 1
ATOM 711 O O . GLU A 1 90 ? 12.958 -9.167 -22.884 1.00 93.00 90 GLU A O 1
ATOM 716 N N . TRP A 1 91 ? 11.907 -8.045 -21.275 1.00 93.88 91 TRP A N 1
ATOM 717 C CA . TRP A 1 91 ? 12.186 -6.718 -21.853 1.00 93.88 91 TRP A CA 1
ATOM 718 C C . TRP A 1 91 ? 13.545 -6.165 -21.421 1.00 93.88 91 TRP A C 1
ATOM 720 O O . TRP A 1 91 ? 14.074 -5.256 -22.060 1.00 93.88 91 TRP A O 1
ATOM 730 N N . VAL A 1 92 ? 14.072 -6.683 -20.313 1.00 92.94 92 VAL A N 1
ATOM 731 C CA . VAL A 1 92 ? 15.388 -6.374 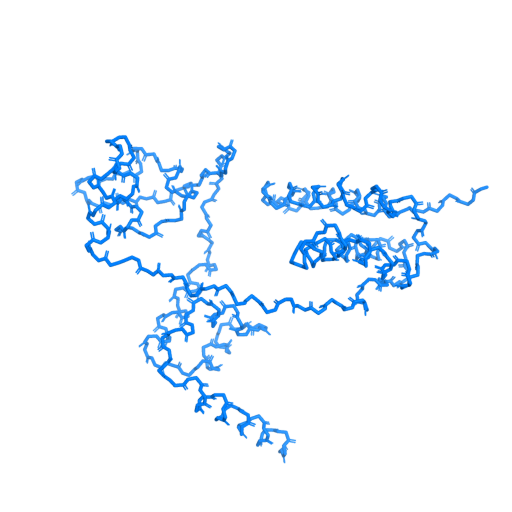-19.752 1.00 92.94 92 VAL A CA 1
ATOM 732 C C . VAL A 1 92 ? 16.030 -7.660 -19.257 1.00 92.94 92 VAL A C 1
ATOM 734 O O . VAL A 1 92 ? 15.328 -8.535 -18.759 1.00 92.94 92 VAL A O 1
ATOM 737 N N . ASP A 1 93 ? 17.358 -7.737 -19.310 1.00 90.44 93 ASP A N 1
ATOM 738 C CA . ASP A 1 93 ? 18.106 -8.895 -18.801 1.00 90.44 93 ASP A CA 1
ATOM 739 C C . ASP A 1 93 ? 18.221 -8.890 -17.269 1.00 90.44 93 ASP A C 1
ATOM 741 O O . ASP A 1 93 ? 18.366 -9.931 -16.627 1.00 90.44 93 ASP A O 1
ATOM 745 N N . ASN A 1 94 ? 18.177 -7.703 -16.651 1.00 91.50 94 ASN A N 1
ATOM 746 C CA . ASN A 1 94 ? 18.304 -7.554 -15.207 1.00 91.50 94 ASN A CA 1
ATOM 747 C C . ASN A 1 94 ? 17.573 -6.320 -14.664 1.00 91.50 94 ASN A C 1
ATOM 749 O O . ASN A 1 94 ? 17.547 -5.252 -15.271 1.00 91.50 94 ASN A O 1
ATOM 753 N N . ASN A 1 95 ? 17.089 -6.412 -13.425 1.00 93.69 95 ASN A N 1
ATOM 754 C CA . ASN A 1 95 ? 16.504 -5.273 -12.721 1.00 93.69 95 ASN A CA 1
ATOM 755 C C . ASN A 1 95 ? 17.579 -4.433 -12.007 1.00 93.69 95 ASN A C 1
ATOM 757 O O . ASN A 1 95 ? 18.036 -4.757 -10.906 1.00 93.69 95 ASN A O 1
ATOM 761 N N . VAL A 1 96 ? 17.957 -3.307 -12.614 1.00 92.31 96 VAL A N 1
ATOM 762 C CA . VAL A 1 96 ? 18.988 -2.400 -12.079 1.00 92.31 96 VAL A CA 1
ATOM 763 C C . VAL A 1 96 ? 18.613 -1.762 -10.733 1.00 92.31 96 VAL A C 1
ATOM 765 O O . VAL A 1 96 ? 19.493 -1.513 -9.899 1.00 92.31 96 VAL A O 1
ATOM 768 N N . ALA A 1 97 ? 17.321 -1.564 -10.452 1.00 91.81 97 ALA A N 1
ATOM 769 C CA . ALA A 1 97 ? 16.851 -0.881 -9.243 1.00 91.81 97 ALA A CA 1
ATOM 770 C C . ALA A 1 97 ? 16.966 -1.729 -7.963 1.00 91.81 97 ALA A C 1
ATOM 772 O O . ALA A 1 97 ? 16.919 -1.184 -6.854 1.00 91.81 97 ALA A O 1
ATOM 773 N N . LEU A 1 98 ? 17.147 -3.051 -8.075 1.00 89.44 98 LEU A N 1
ATOM 774 C CA . LEU A 1 98 ? 17.365 -3.928 -6.913 1.00 89.44 98 LEU A CA 1
ATOM 775 C C . LEU A 1 98 ? 18.645 -3.565 -6.150 1.00 89.44 98 LEU A C 1
ATOM 777 O O . LEU A 1 98 ? 18.703 -3.666 -4.926 1.00 89.44 98 LEU A O 1
ATOM 781 N N . SER A 1 99 ? 19.658 -3.093 -6.875 1.00 84.75 99 SER A N 1
ATOM 782 C CA . SER A 1 99 ? 20.975 -2.765 -6.327 1.00 84.75 99 SER A CA 1
ATOM 783 C C . SER A 1 99 ? 21.058 -1.391 -5.644 1.00 84.75 99 SER A C 1
ATOM 785 O O . SER A 1 99 ? 21.995 -1.129 -4.886 1.00 84.75 99 SER A O 1
ATOM 787 N N . VAL A 1 100 ? 20.084 -0.508 -5.881 1.00 89.06 100 VAL A N 1
ATOM 788 C CA . VAL A 1 100 ? 20.042 0.835 -5.289 1.00 89.06 100 VAL A CA 1
ATOM 789 C C . VAL A 1 100 ? 19.500 0.732 -3.872 1.00 89.06 100 VAL A C 1
ATOM 791 O O . VAL A 1 100 ? 18.349 0.362 -3.685 1.00 89.06 100 VAL A O 1
ATOM 794 N N . LYS A 1 101 ? 20.307 1.042 -2.856 1.00 86.19 101 LYS A N 1
ATOM 795 C CA . LYS A 1 101 ? 19.889 0.993 -1.447 1.00 86.19 101 LYS A CA 1
ATOM 796 C C . LYS A 1 101 ? 19.562 2.396 -0.949 1.00 86.19 101 LYS A C 1
ATOM 798 O O . LYS A 1 101 ? 20.380 3.297 -1.082 1.00 86.19 101 LYS A O 1
ATOM 803 N N . LEU A 1 102 ? 18.407 2.549 -0.309 1.00 84.69 102 LEU A N 1
ATOM 804 C CA . LEU A 1 102 ? 18.050 3.764 0.412 1.00 84.69 102 LEU A CA 1
ATOM 805 C C . LEU A 1 102 ? 18.254 3.534 1.911 1.00 84.69 102 LEU A C 1
ATOM 807 O O . LEU A 1 102 ? 17.742 2.560 2.469 1.00 84.69 102 LEU A O 1
ATOM 811 N N . ARG A 1 103 ? 18.992 4.429 2.579 1.00 77.50 103 ARG A N 1
ATOM 812 C CA . ARG A 1 103 ? 19.102 4.399 4.043 1.00 77.50 103 ARG A CA 1
ATOM 813 C C . ARG A 1 103 ? 17.709 4.603 4.632 1.00 77.50 103 ARG A C 1
ATOM 815 O O . ARG A 1 103 ? 17.092 5.652 4.427 1.00 77.50 103 ARG A O 1
ATOM 822 N N . ARG A 1 104 ? 17.219 3.603 5.369 1.00 65.25 104 ARG A N 1
ATOM 823 C CA . ARG A 1 104 ? 15.939 3.705 6.073 1.00 65.25 104 ARG A CA 1
ATOM 824 C C . ARG A 1 104 ? 16.026 4.861 7.065 1.00 65.25 104 ARG A C 1
ATOM 826 O O . ARG A 1 104 ? 16.983 4.958 7.829 1.00 65.25 104 ARG A O 1
ATOM 833 N N . SER A 1 105 ? 15.025 5.736 7.054 1.00 62.62 105 SER A N 1
ATOM 834 C CA . SER A 1 105 ? 14.792 6.607 8.203 1.00 62.62 105 SER A CA 1
ATOM 835 C C . SER A 1 105 ? 14.487 5.685 9.381 1.00 62.62 105 SER A C 1
ATOM 837 O O . SER A 1 105 ? 13.564 4.871 9.282 1.00 62.62 105 SER A O 1
ATOM 839 N N . SER A 1 106 ? 15.260 5.779 10.468 1.00 54.47 106 SER A N 1
ATOM 840 C CA . SER A 1 106 ? 14.761 5.281 11.743 1.00 54.47 106 SER A CA 1
ATOM 841 C C . SER A 1 106 ? 13.518 6.112 12.017 1.00 54.47 106 SER A C 1
ATOM 843 O O . SER A 1 106 ? 13.566 7.337 12.158 1.00 54.47 106 SER A O 1
ATOM 845 N N . ARG A 1 107 ? 12.357 5.470 11.964 1.00 53.12 107 ARG A N 1
ATOM 846 C CA . ARG A 1 107 ? 11.186 6.068 12.572 1.00 53.12 107 ARG A CA 1
ATOM 847 C C . ARG A 1 107 ? 11.455 6.005 14.065 1.00 53.12 107 ARG A C 1
ATOM 849 O O . ARG A 1 107 ? 11.097 5.024 14.695 1.00 53.12 107 ARG A O 1
ATOM 856 N N . ASN A 1 108 ? 12.005 7.076 14.622 1.00 47.72 108 ASN A N 1
ATOM 857 C CA . ASN A 1 108 ? 11.636 7.461 15.977 1.00 47.72 108 ASN A CA 1
ATOM 858 C C . ASN A 1 108 ? 10.202 7.995 15.872 1.00 47.72 108 ASN A C 1
ATOM 860 O O . ASN A 1 108 ? 9.957 9.193 15.986 1.00 47.72 108 ASN A O 1
ATOM 864 N N . ALA A 1 109 ? 9.255 7.131 15.487 1.00 49.19 109 ALA A N 1
ATOM 865 C CA . ALA A 1 109 ? 7.866 7.449 15.732 1.00 49.19 109 ALA A CA 1
ATOM 866 C C . ALA A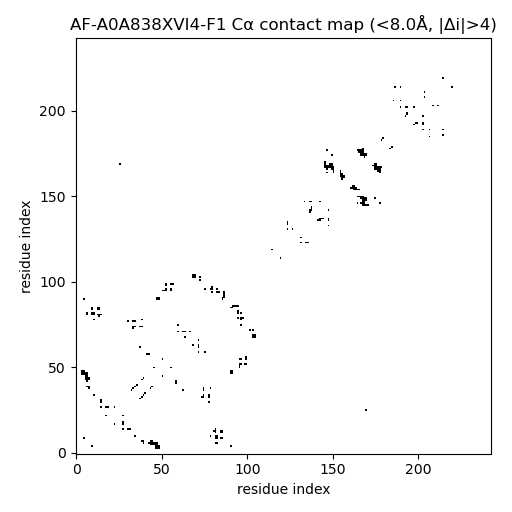 1 109 ? 7.783 7.526 17.258 1.00 49.19 109 ALA A C 1
ATOM 868 O O . ALA A 1 109 ? 8.237 6.574 17.894 1.00 49.19 109 ALA A O 1
ATOM 869 N N . PRO A 1 110 ? 7.309 8.639 17.844 1.00 48.19 110 PRO A N 1
ATOM 870 C CA . PRO A 1 110 ? 7.066 8.650 19.275 1.00 48.19 110 PRO A CA 1
ATOM 871 C C . PRO A 1 110 ? 6.224 7.418 19.600 1.00 48.19 110 PRO A C 1
ATOM 873 O O . PRO A 1 110 ? 5.328 7.071 18.813 1.00 48.19 110 PRO A O 1
ATOM 876 N N . ASP A 1 111 ? 6.563 6.739 20.698 1.00 52.12 111 ASP A N 1
ATOM 877 C CA . ASP A 1 111 ? 5.790 5.602 21.181 1.00 52.12 111 ASP A CA 1
ATOM 878 C C . ASP A 1 111 ? 4.312 5.955 21.095 1.00 52.12 111 ASP A C 1
ATOM 880 O O . ASP A 1 111 ? 3.895 7.063 21.447 1.00 52.12 111 ASP A O 1
ATOM 884 N N . ARG A 1 112 ? 3.517 5.046 20.529 1.00 55.53 112 ARG A N 1
ATOM 885 C CA . ARG A 1 112 ? 2.074 5.250 20.439 1.00 55.53 112 ARG A CA 1
ATOM 886 C C . ARG A 1 112 ? 1.556 5.413 21.862 1.00 55.53 112 ARG A C 1
ATOM 888 O O . ARG A 1 112 ? 1.415 4.427 22.575 1.00 55.53 112 ARG A O 1
ATOM 895 N N . VAL A 1 113 ? 1.280 6.650 22.264 1.00 64.50 113 VAL A N 1
ATOM 896 C CA . VAL A 1 113 ? 0.759 6.940 23.598 1.00 64.50 113 VAL A CA 1
ATOM 897 C C . VAL A 1 113 ? -0.645 6.355 23.679 1.00 64.50 113 VAL A C 1
ATOM 899 O O . VAL A 1 113 ? -1.558 6.789 22.972 1.00 64.50 113 VAL A O 1
ATOM 902 N N . ILE A 1 114 ? -0.800 5.326 24.505 1.00 67.88 114 ILE A N 1
ATOM 903 C CA . ILE A 1 114 ? -2.100 4.729 24.789 1.00 67.88 114 ILE A CA 1
ATOM 904 C C . ILE A 1 114 ? -2.803 5.654 25.789 1.00 67.88 114 ILE A C 1
ATOM 906 O O . ILE A 1 114 ? -2.252 5.892 26.865 1.00 67.88 114 ILE A O 1
ATOM 910 N N . PRO A 1 115 ? -3.994 6.189 25.467 1.00 71.25 115 PRO A N 1
ATOM 911 C CA . PRO A 1 115 ? -4.686 7.104 26.362 1.00 71.25 115 PRO A CA 1
ATOM 912 C C . PRO A 1 115 ? -5.102 6.395 27.654 1.00 71.25 115 PRO A C 1
ATOM 914 O O . PRO A 1 115 ? -5.586 5.260 27.649 1.00 71.25 115 PRO A O 1
ATOM 917 N N . THR A 1 116 ? -4.959 7.098 28.770 1.00 80.19 116 THR A N 1
ATOM 918 C CA . THR A 1 116 ? -5.419 6.666 30.089 1.00 80.19 116 THR A CA 1
ATOM 919 C C . THR A 1 116 ? -6.947 6.612 30.158 1.00 80.19 116 THR A C 1
ATOM 921 O O . THR A 1 116 ? -7.674 7.209 29.359 1.00 80.19 116 THR A O 1
ATOM 924 N N . LYS A 1 117 ? -7.476 5.929 31.180 1.00 70.69 117 LYS A N 1
ATOM 925 C CA . LYS A 1 117 ? -8.928 5.848 31.418 1.00 70.69 117 LYS A CA 1
ATOM 926 C C . LYS A 1 117 ? -9.578 7.230 31.570 1.00 70.69 117 LYS A C 1
ATOM 928 O O . LYS A 1 117 ? -10.699 7.424 31.103 1.00 70.69 117 LYS A O 1
ATOM 933 N N . GLU A 1 118 ? -8.891 8.184 32.198 1.00 77.06 118 GLU A N 1
ATOM 934 C CA . GLU A 1 118 ? -9.407 9.545 32.389 1.00 77.06 118 GLU A CA 1
ATOM 935 C C . GLU A 1 118 ? -9.389 10.363 31.091 1.00 77.06 118 GLU A C 1
ATOM 937 O O . GLU A 1 118 ? -10.352 11.076 30.794 1.00 77.06 118 GLU A O 1
ATOM 942 N N . GLU A 1 119 ? -8.368 10.190 30.250 1.00 80.69 119 GLU A N 1
ATOM 943 C CA . GLU A 1 119 ? -8.324 10.797 28.914 1.00 80.69 119 GLU A CA 1
ATOM 944 C C . GLU A 1 119 ? -9.418 10.231 28.004 1.00 80.69 119 GLU A C 1
ATOM 946 O O . GLU A 1 119 ? -10.102 10.991 27.319 1.00 80.69 119 GLU A O 1
ATOM 951 N N . ILE A 1 120 ? -9.675 8.919 28.061 1.00 76.88 120 ILE A N 1
ATOM 952 C CA . ILE A 1 120 ? -10.781 8.283 27.331 1.00 76.88 120 ILE A CA 1
ATOM 953 C C . ILE A 1 120 ? -12.133 8.857 27.777 1.00 76.88 120 ILE A C 1
ATOM 955 O O . ILE A 1 120 ? -12.960 9.219 26.935 1.00 76.88 120 ILE A O 1
ATOM 959 N N . LYS A 1 121 ? -12.375 8.979 29.090 1.00 79.69 121 LYS A N 1
ATOM 960 C CA . LYS A 1 121 ? -13.611 9.588 29.618 1.00 79.69 121 LYS A CA 1
ATOM 961 C C . LYS A 1 121 ? -13.763 11.034 29.151 1.00 79.69 121 LYS A C 1
ATOM 963 O O . LYS A 1 121 ? -14.858 11.436 28.757 1.00 79.69 121 LYS A O 1
ATOM 968 N N . THR A 1 122 ? -12.677 11.801 29.173 1.00 87.38 122 THR A N 1
ATOM 969 C CA . THR A 1 122 ? -12.656 13.198 28.721 1.00 87.38 122 THR A CA 1
ATOM 970 C C . THR A 1 122 ? -12.972 13.295 27.229 1.00 87.38 122 THR A C 1
ATOM 972 O O . THR A 1 122 ? -13.855 14.059 26.836 1.00 87.38 122 THR A O 1
ATOM 975 N N . MET A 1 123 ? -12.352 12.443 26.409 1.00 81.00 123 MET A N 1
ATOM 976 C CA . MET A 1 123 ? -12.619 12.340 24.975 1.00 81.00 123 MET A CA 1
ATOM 977 C C . MET A 1 123 ? -14.090 12.003 24.692 1.00 81.00 123 MET A C 1
ATOM 979 O O . MET A 1 123 ? -14.717 12.649 23.857 1.00 81.00 123 MET A O 1
ATOM 983 N N . LEU A 1 124 ? -14.677 11.036 25.404 1.00 82.38 124 LEU A N 1
ATOM 984 C CA . LEU A 1 124 ? -16.082 10.649 25.220 1.00 82.38 124 LEU A CA 1
ATOM 985 C C . LEU A 1 124 ? -17.065 11.761 25.613 1.00 82.38 124 LEU A C 1
ATOM 987 O O . LEU A 1 124 ? -18.091 11.937 24.947 1.00 82.38 124 LEU A O 1
ATOM 991 N N . ARG A 1 125 ? -16.757 12.529 26.668 1.00 87.62 125 ARG A N 1
ATOM 992 C CA . ARG A 1 125 ? -17.559 13.693 27.080 1.00 87.62 125 ARG A CA 1
ATOM 993 C C . ARG A 1 125 ? -17.534 14.784 26.011 1.00 87.62 125 ARG A C 1
ATOM 995 O O . ARG A 1 125 ? -18.600 15.283 25.652 1.00 87.62 125 ARG A O 1
ATOM 1002 N N . ALA A 1 126 ? -16.351 15.089 25.477 1.00 90.38 126 ALA A N 1
ATOM 1003 C CA . ALA A 1 126 ? -16.155 16.104 24.442 1.00 90.38 126 ALA A CA 1
ATOM 1004 C C . ALA A 1 126 ? -16.668 15.678 23.052 1.00 90.38 126 ALA A C 1
ATOM 1006 O O . ALA A 1 126 ? -17.014 16.529 22.234 1.00 90.38 126 ALA A O 1
ATOM 1007 N N . ALA A 1 127 ? -16.732 14.374 22.766 1.00 87.44 127 ALA A N 1
ATOM 1008 C CA . ALA A 1 127 ? -17.147 13.870 21.463 1.00 87.44 127 ALA A CA 1
ATOM 1009 C C . ALA A 1 127 ? -18.624 14.198 21.147 1.00 87.44 127 ALA A C 1
ATOM 1011 O O . ALA A 1 127 ? -19.496 13.985 22.002 1.00 87.44 127 ALA A O 1
ATOM 1012 N N . PRO A 1 128 ? -18.944 14.615 19.903 1.00 92.06 128 PRO A N 1
ATOM 1013 C CA . PRO A 1 128 ? -20.322 14.796 19.458 1.00 92.06 128 PRO A CA 1
ATOM 1014 C C . PRO A 1 128 ? -21.139 13.510 19.604 1.00 92.06 128 PRO A C 1
ATOM 1016 O O . PRO A 1 128 ? -20.641 12.416 19.322 1.00 92.06 128 PRO A O 1
ATOM 1019 N N . THR A 1 129 ? -22.421 13.631 19.959 1.00 87.88 129 THR A N 1
ATOM 1020 C CA . THR A 1 129 ? -23.317 12.488 20.225 1.00 87.88 129 THR A CA 1
ATOM 1021 C C . THR A 1 129 ? -23.332 11.465 19.087 1.00 87.88 129 THR A C 1
ATOM 1023 O O . THR A 1 129 ? -23.352 10.265 19.341 1.00 87.88 129 THR A O 1
ATOM 1026 N N . LYS A 1 130 ? -23.222 11.925 17.833 1.00 89.00 130 LYS A N 1
ATOM 1027 C CA . LYS A 1 130 ? -23.173 11.073 16.634 1.00 89.00 130 LYS A CA 1
ATOM 1028 C C . LYS A 1 130 ? -21.923 10.182 16.555 1.00 89.00 130 LYS A C 1
ATOM 1030 O O . LYS A 1 130 ? -21.990 9.098 15.988 1.00 89.00 130 LYS A O 1
ATOM 1035 N N . HIS A 1 131 ? -20.791 10.621 17.103 1.00 85.38 131 HIS A N 1
ATOM 1036 C CA . HIS A 1 131 ? -19.522 9.886 17.044 1.00 85.38 131 HIS A CA 1
ATOM 1037 C C . HIS A 1 131 ? -19.274 9.011 18.276 1.00 85.38 131 HIS A C 1
ATOM 1039 O O . HIS A 1 131 ? -18.458 8.095 18.207 1.00 85.38 131 HIS A O 1
ATOM 1045 N N . ARG A 1 132 ? -19.991 9.243 19.383 1.00 86.31 132 ARG A N 1
ATOM 1046 C CA . ARG A 1 132 ? -19.831 8.465 20.622 1.00 86.31 132 ARG A CA 1
ATOM 1047 C C . ARG A 1 132 ? -19.974 6.951 20.418 1.00 86.31 132 ARG A C 1
ATOM 1049 O O . ARG A 1 132 ? -19.075 6.253 20.879 1.00 86.31 132 ARG A O 1
ATOM 1056 N N . PRO A 1 133 ? -20.997 6.424 19.710 1.00 86.25 133 PRO A N 1
ATOM 1057 C CA . PRO A 1 133 ? -21.108 4.983 19.485 1.00 86.25 133 PRO A CA 1
ATOM 1058 C C . PRO A 1 133 ? -19.882 4.415 18.769 1.00 86.25 133 PRO A C 1
ATOM 1060 O O . PRO A 1 133 ? -19.325 3.426 19.219 1.00 86.25 133 PRO A O 1
ATOM 1063 N N . LEU A 1 134 ? -19.392 5.098 17.727 1.00 84.38 134 LEU A N 1
ATOM 1064 C CA . LEU A 1 134 ? -18.206 4.677 16.975 1.00 84.38 134 LEU A CA 1
ATOM 1065 C C . LEU A 1 134 ? -16.964 4.580 17.874 1.00 84.38 134 LEU A C 1
ATOM 1067 O O . LEU A 1 134 ? -16.236 3.594 17.810 1.00 84.38 134 LEU A O 1
ATOM 1071 N N . ILE A 1 135 ? -16.731 5.595 18.712 1.00 80.75 135 ILE A N 1
ATOM 1072 C CA . ILE A 1 135 ? -15.572 5.655 19.614 1.00 80.75 135 ILE A CA 1
ATOM 1073 C C . ILE A 1 135 ? -15.671 4.570 20.691 1.00 80.75 135 ILE A C 1
ATOM 1075 O O . ILE A 1 135 ? -14.700 3.860 20.936 1.00 80.75 135 ILE A O 1
ATOM 1079 N N . VAL A 1 136 ? -16.845 4.407 21.309 1.00 80.62 136 VAL A N 1
ATOM 1080 C CA . VAL A 1 136 ? -17.087 3.363 22.316 1.00 80.62 136 VAL A CA 1
ATOM 1081 C C . VAL A 1 136 ? -16.875 1.982 21.703 1.00 80.62 136 VAL A C 1
ATOM 1083 O O . VAL A 1 136 ? -16.111 1.187 22.246 1.00 80.62 136 VAL A O 1
ATOM 1086 N N . THR A 1 137 ? -17.471 1.703 20.543 1.00 76.31 137 THR A N 1
ATOM 1087 C CA . THR A 1 137 ? -17.271 0.429 19.848 1.00 76.31 137 THR A CA 1
ATOM 1088 C C . THR A 1 137 ? -15.796 0.210 19.522 1.00 76.31 137 THR A C 1
ATOM 1090 O O . THR A 1 137 ? -15.294 -0.878 19.781 1.00 76.31 137 THR A O 1
ATOM 1093 N N . ALA A 1 138 ? -15.065 1.223 19.044 1.00 73.56 138 ALA A N 1
ATOM 1094 C CA . ALA A 1 138 ? -13.630 1.107 18.772 1.00 73.56 138 ALA A CA 1
ATOM 1095 C C . ALA A 1 138 ? -12.820 0.701 20.013 1.00 73.56 138 ALA A C 1
ATOM 1097 O O . ALA A 1 138 ? -11.989 -0.201 19.930 1.00 73.56 138 ALA A O 1
ATOM 1098 N N . ILE A 1 139 ? -13.093 1.331 21.161 1.00 68.12 139 ILE A N 1
ATOM 1099 C CA . ILE A 1 139 ? -12.392 1.070 22.425 1.00 68.12 139 ILE A CA 1
ATOM 1100 C C . ILE A 1 139 ? -12.658 -0.354 22.923 1.00 68.12 139 ILE A C 1
ATOM 1102 O O . ILE A 1 139 ? -11.721 -1.044 23.309 1.00 68.12 139 ILE A O 1
ATOM 1106 N N . TYR A 1 140 ? -13.918 -0.798 22.916 1.00 67.69 140 TYR A N 1
ATOM 1107 C CA . TYR A 1 140 ? -14.297 -2.080 23.523 1.00 67.69 140 TYR A CA 1
ATOM 1108 C C . TYR A 1 140 ? -14.128 -3.291 22.598 1.00 67.69 140 TYR A C 1
ATOM 1110 O O . TYR A 1 140 ? -14.024 -4.409 23.089 1.00 67.69 140 TYR A O 1
ATOM 1118 N N . THR A 1 141 ? -14.109 -3.095 21.277 1.00 64.94 141 THR A N 1
ATOM 1119 C CA . THR A 1 141 ? -13.985 -4.205 20.310 1.00 64.94 141 THR A CA 1
ATOM 1120 C C . THR A 1 141 ? -12.603 -4.307 19.675 1.00 64.94 141 THR A C 1
ATOM 1122 O O . THR A 1 141 ? -12.264 -5.354 19.131 1.00 64.94 141 THR A O 1
ATOM 1125 N 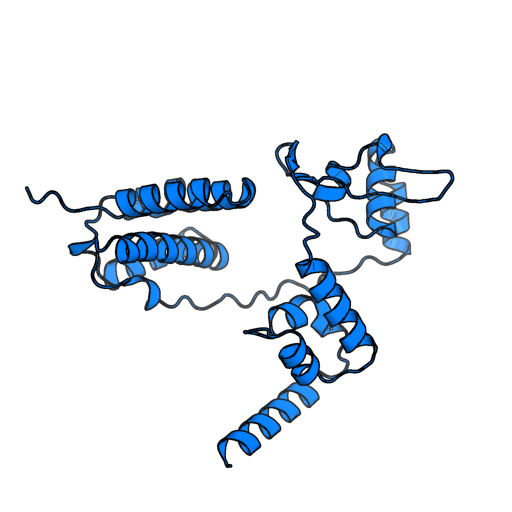N . GLY A 1 142 ? -11.822 -3.220 19.668 1.00 64.00 142 GLY A N 1
ATOM 1126 C CA . GLY A 1 142 ? -10.546 -3.163 18.950 1.00 64.00 142 GLY A CA 1
ATOM 1127 C C . GLY A 1 142 ? -10.671 -3.305 17.426 1.00 64.00 142 GLY A C 1
ATOM 1128 O O . GLY A 1 142 ? -9.667 -3.533 16.749 1.00 64.00 142 GLY A O 1
ATOM 1129 N N . MET A 1 143 ? -11.882 -3.187 16.864 1.00 71.12 143 MET A N 1
ATOM 1130 C CA . MET A 1 143 ? -12.116 -3.294 15.422 1.00 71.12 143 MET A CA 1
ATOM 1131 C C . MET A 1 143 ? -11.298 -2.259 14.646 1.00 71.12 143 MET A C 1
ATOM 1133 O O . MET A 1 143 ? -11.141 -1.106 15.062 1.00 71.12 143 MET A O 1
ATOM 1137 N N . ARG A 1 144 ? -10.818 -2.636 13.455 1.00 73.62 144 ARG A N 1
ATOM 1138 C CA . ARG A 1 144 ? -10.110 -1.689 12.587 1.00 73.62 144 ARG A CA 1
ATOM 1139 C C . ARG A 1 144 ? -11.064 -0.583 12.146 1.00 73.62 144 ARG A C 1
ATOM 1141 O O . ARG A 1 144 ? -12.239 -0.831 11.893 1.00 73.62 144 ARG A O 1
ATOM 1148 N N . MET A 1 145 ? -10.547 0.628 11.931 1.00 77.00 145 MET A N 1
ATOM 1149 C CA . MET A 1 145 ? -11.363 1.772 11.492 1.00 77.00 145 MET A CA 1
ATOM 1150 C C . MET A 1 145 ? -12.189 1.470 10.228 1.00 77.00 145 MET A C 1
ATOM 1152 O O . MET A 1 145 ? -13.337 1.890 10.118 1.00 77.00 145 MET A O 1
ATOM 1156 N N . SER A 1 146 ? -11.638 0.697 9.287 1.00 77.94 146 SER A N 1
ATOM 1157 C CA . SER A 1 146 ? -12.366 0.267 8.089 1.00 77.94 146 SER A CA 1
ATOM 1158 C C . SER A 1 146 ? -13.494 -0.728 8.388 1.00 77.94 146 SER A C 1
ATOM 1160 O O . SER A 1 146 ? -14.506 -0.733 7.702 1.00 77.94 146 SER A O 1
ATOM 1162 N N . GLU A 1 147 ? -13.347 -1.575 9.403 1.00 85.56 147 GLU A N 1
ATOM 1163 C CA . GLU A 1 147 ? -14.378 -2.530 9.835 1.00 85.56 147 GLU A CA 1
ATOM 1164 C C . GLU A 1 147 ? -15.491 -1.805 10.598 1.00 85.56 147 GLU A C 1
ATOM 1166 O O . GLU A 1 147 ? -16.664 -2.033 10.327 1.00 85.56 147 GLU A O 1
ATOM 1171 N N . LEU A 1 148 ? -15.135 -0.849 11.463 1.00 85.75 148 LEU A N 1
ATOM 1172 C CA . LEU A 1 148 ? -16.093 0.026 12.147 1.00 85.75 148 LEU A CA 1
ATOM 1173 C C . LEU A 1 148 ? -16.941 0.833 11.158 1.00 85.75 148 LEU A C 1
ATOM 1175 O O . LEU A 1 148 ? -18.157 0.900 11.298 1.00 85.75 148 LEU A O 1
ATOM 1179 N N . ARG A 1 149 ? -16.313 1.412 10.126 1.00 87.94 149 ARG A N 1
ATOM 1180 C CA . ARG A 1 149 ? -17.023 2.123 9.047 1.00 87.94 149 ARG A CA 1
ATOM 1181 C C . ARG A 1 149 ? -17.932 1.206 8.228 1.00 87.94 149 ARG A C 1
ATOM 1183 O O . ARG A 1 149 ? -18.926 1.674 7.687 1.00 87.94 149 ARG A O 1
ATOM 1190 N N . GLY A 1 150 ? -17.562 -0.067 8.095 1.00 89.25 150 GLY A N 1
ATOM 1191 C CA . GLY A 1 150 ? -18.324 -1.067 7.351 1.00 89.25 150 GLY A CA 1
ATOM 1192 C C . GLY A 1 150 ? -19.426 -1.747 8.163 1.00 89.25 150 GLY A C 1
ATOM 1193 O O . GLY A 1 150 ? -20.205 -2.494 7.577 1.00 89.25 150 GLY A O 1
ATOM 1194 N N . LEU A 1 151 ? -19.503 -1.521 9.476 1.00 90.12 151 LEU A N 1
ATOM 1195 C CA . LEU A 1 151 ? -20.433 -2.219 10.356 1.00 90.12 151 LEU A CA 1
ATOM 1196 C C . LEU A 1 151 ? -21.885 -1.817 10.063 1.00 90.12 151 LEU A C 1
ATOM 1198 O O . LEU A 1 151 ? -22.228 -0.634 10.066 1.00 90.12 151 LEU A O 1
ATOM 1202 N N . ARG A 1 152 ? -22.753 -2.807 9.841 1.00 92.19 152 ARG A N 1
ATOM 1203 C CA . ARG A 1 152 ? -24.188 -2.592 9.613 1.00 92.19 152 ARG A CA 1
ATOM 1204 C C . ARG A 1 152 ? -24.982 -3.009 10.842 1.00 92.19 152 ARG A C 1
ATOM 1206 O O . ARG A 1 152 ? -24.577 -3.908 11.570 1.00 92.19 152 ARG A O 1
ATOM 1213 N N . TRP A 1 153 ? -26.170 -2.434 11.014 1.00 92.38 153 TRP A N 1
ATOM 1214 C CA . TR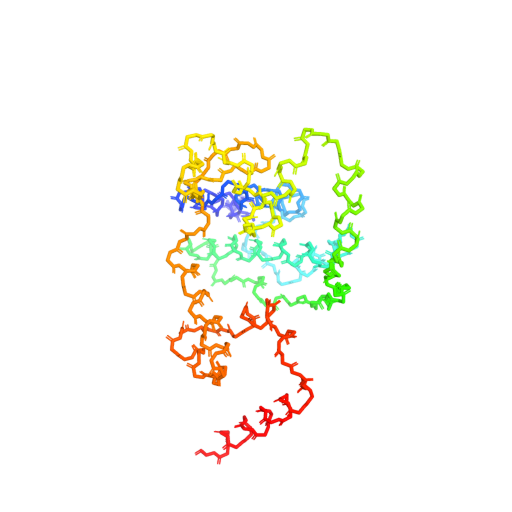P A 1 153 ? -27.081 -2.811 12.103 1.00 92.38 153 TRP A CA 1
ATOM 1215 C C . TRP A 1 153 ? -27.461 -4.295 12.093 1.00 92.38 153 TRP A C 1
ATOM 1217 O O . TRP A 1 153 ? -27.566 -4.894 13.153 1.00 92.38 153 TRP A O 1
ATOM 1227 N N . VAL A 1 154 ? -27.591 -4.906 10.908 1.00 93.06 154 VAL A N 1
ATOM 1228 C CA . VAL A 1 154 ? -27.877 -6.348 10.760 1.00 93.06 154 VAL A CA 1
ATOM 1229 C C . VAL A 1 154 ? -26.758 -7.251 11.282 1.00 93.06 154 VAL A C 1
ATOM 1231 O O . VAL A 1 154 ? -26.979 -8.436 11.504 1.00 93.06 154 VAL A O 1
ATOM 1234 N N . ASP A 1 155 ? -25.557 -6.702 11.462 1.00 89.56 155 ASP A N 1
ATOM 1235 C CA . ASP A 1 155 ? -24.391 -7.426 11.951 1.00 89.56 155 ASP A CA 1
ATOM 1236 C C . ASP A 1 155 ? -24.218 -7.281 13.481 1.00 89.56 155 ASP A C 1
ATOM 1238 O O . ASP A 1 155 ? -23.241 -7.786 14.040 1.00 89.56 155 ASP A O 1
ATOM 1242 N N . VAL A 1 156 ? -25.146 -6.592 14.161 1.00 88.62 156 VAL A N 1
ATOM 1243 C CA . VAL A 1 156 ? -25.131 -6.362 15.612 1.00 88.62 156 VAL A CA 1
ATOM 1244 C C . VAL A 1 156 ? -26.315 -7.069 16.263 1.00 88.62 156 VAL A C 1
ATOM 1246 O O . VAL A 1 156 ? -27.471 -6.701 16.064 1.00 88.62 156 VAL A O 1
ATOM 1249 N N . ASP A 1 157 ? -26.015 -8.067 17.085 1.00 84.56 157 ASP A N 1
ATOM 1250 C CA . ASP A 1 157 ? -26.993 -8.789 17.891 1.00 84.56 157 ASP A CA 1
ATOM 1251 C C . ASP A 1 157 ? -26.911 -8.303 19.341 1.00 84.56 157 ASP A C 1
ATOM 1253 O O . ASP A 1 157 ? -26.016 -8.686 20.100 1.00 84.56 157 ASP A O 1
ATOM 1257 N N . PHE A 1 158 ? -27.849 -7.438 19.726 1.00 85.88 158 PHE A N 1
ATOM 1258 C CA . PHE A 1 158 ? -27.918 -6.891 21.082 1.00 85.88 158 PHE A CA 1
ATOM 1259 C C . PHE A 1 158 ? -28.368 -7.920 22.121 1.00 85.88 158 PHE A C 1
ATOM 1261 O O . PHE A 1 158 ? -27.964 -7.823 23.277 1.00 85.88 158 PHE A O 1
ATOM 1268 N N . THR A 1 159 ? -29.163 -8.919 21.730 1.00 86.75 159 THR A N 1
ATOM 1269 C CA . THR A 1 159 ? -29.639 -9.964 22.645 1.00 86.75 159 THR A CA 1
ATOM 1270 C C . THR A 1 159 ? -28.489 -10.868 23.062 1.00 86.75 159 THR A C 1
ATOM 1272 O O . THR A 1 159 ? -28.355 -11.212 24.234 1.00 86.75 159 THR A O 1
ATOM 1275 N N . ARG A 1 160 ? -27.628 -11.226 22.108 1.00 81.06 160 ARG A N 1
ATOM 1276 C CA . ARG A 1 160 ? -26.461 -12.082 22.347 1.00 81.06 160 ARG A CA 1
ATOM 1277 C C . ARG A 1 160 ? -25.193 -11.295 22.662 1.00 81.06 160 ARG A C 1
ATOM 1279 O O . ARG A 1 160 ? -24.186 -11.909 22.992 1.00 81.06 160 ARG A O 1
ATOM 1286 N N . SER A 1 161 ? -25.237 -9.964 22.576 1.00 78.00 161 SER A N 1
ATOM 1287 C CA . SER A 1 161 ? -24.068 -9.081 22.698 1.00 78.00 161 SER A CA 1
ATOM 1288 C C . SER A 1 161 ? -22.937 -9.459 21.728 1.00 78.00 161 SER A C 1
ATOM 1290 O O . SER A 1 161 ? -21.768 -9.516 22.103 1.00 78.00 161 SER A O 1
ATOM 1292 N N . ILE A 1 162 ? -23.286 -9.738 20.467 1.00 78.50 162 ILE A N 1
ATOM 1293 C CA . ILE A 1 162 ? -22.340 -10.155 19.422 1.00 78.50 162 ILE A CA 1
ATOM 1294 C C . ILE A 1 162 ? -22.293 -9.109 18.309 1.00 78.50 162 ILE A C 1
ATOM 1296 O O . ILE A 1 162 ? -23.326 -8.685 17.796 1.00 78.50 162 ILE A O 1
ATOM 1300 N N . ILE A 1 163 ? -21.081 -8.758 17.876 1.00 79.75 163 ILE A N 1
ATOM 1301 C CA . ILE A 1 163 ? -20.834 -7.981 16.656 1.00 79.75 163 ILE A CA 1
ATOM 1302 C C . ILE A 1 163 ? -20.137 -8.886 15.640 1.00 79.75 163 ILE A C 1
ATOM 1304 O O . ILE A 1 163 ? -19.089 -9.464 15.925 1.00 79.75 163 ILE A O 1
ATOM 1308 N N . GLN A 1 164 ? -20.710 -9.011 14.445 1.00 81.94 164 GLN A N 1
ATOM 1309 C CA . GLN A 1 164 ? -20.163 -9.828 13.366 1.00 81.94 164 GLN A CA 1
ATOM 1310 C C . GLN A 1 164 ? -19.461 -8.955 12.328 1.00 81.94 164 GLN A C 1
ATOM 1312 O O . GLN A 1 164 ? -20.084 -8.239 11.552 1.00 81.94 164 GLN A O 1
ATOM 1317 N N . VAL A 1 165 ? -18.137 -9.045 12.245 1.00 82.25 165 VAL A N 1
ATOM 1318 C CA . VAL A 1 165 ? -17.376 -8.278 11.251 1.00 82.25 165 VAL A CA 1
ATOM 1319 C C . VAL A 1 165 ? -17.434 -8.983 9.896 1.00 82.25 165 VAL A C 1
ATOM 1321 O O . VAL A 1 165 ? -16.594 -9.822 9.582 1.00 82.25 165 VAL A O 1
ATOM 1324 N N . ARG A 1 166 ? -18.451 -8.663 9.089 1.00 84.75 166 ARG A N 1
ATOM 1325 C CA . ARG A 1 166 ? -18.672 -9.297 7.773 1.00 84.75 166 ARG A CA 1
ATOM 1326 C C . ARG A 1 166 ? -18.092 -8.524 6.596 1.00 84.75 166 ARG A C 1
ATOM 1328 O O . ARG A 1 166 ? -17.882 -9.105 5.535 1.00 84.75 166 ARG A O 1
ATOM 1335 N N . GLN A 1 167 ? -17.833 -7.232 6.771 1.00 87.88 167 GLN A N 1
ATOM 1336 C CA . GLN A 1 167 ? -17.328 -6.353 5.722 1.00 87.88 167 GLN A CA 1
ATOM 1337 C C . GLN A 1 167 ? -16.462 -5.232 6.300 1.00 87.88 167 GLN A C 1
ATOM 1339 O O . GLN A 1 167 ? -16.516 -4.922 7.490 1.00 87.88 167 GLN A O 1
ATOM 1344 N N . ARG A 1 168 ? -15.670 -4.607 5.434 1.00 86.94 168 ARG A N 1
ATOM 1345 C CA . ARG A 1 168 ? -15.005 -3.327 5.688 1.00 86.94 168 ARG A CA 1
ATOM 1346 C C . ARG A 1 168 ? -15.540 -2.285 4.712 1.00 86.94 168 ARG A C 1
ATOM 1348 O O . ARG A 1 168 ? -15.914 -2.634 3.598 1.00 86.94 168 ARG A O 1
ATOM 1355 N N . ALA A 1 169 ? -15.496 -1.023 5.108 1.00 87.75 169 ALA A N 1
ATOM 1356 C CA . ALA A 1 169 ? -15.594 0.117 4.214 1.00 87.75 169 ALA A CA 1
ATOM 1357 C C . ALA A 1 169 ? -14.258 0.862 4.241 1.00 87.75 169 ALA A C 1
ATOM 1359 O O . ALA A 1 169 ? -13.773 1.259 5.307 1.00 87.75 169 ALA A O 1
ATOM 1360 N N . ASP A 1 170 ? -13.636 1.032 3.080 1.00 81.88 170 ASP A N 1
ATOM 1361 C CA . ASP A 1 170 ? -12.391 1.784 2.990 1.00 81.88 170 ASP A CA 1
ATOM 1362 C C . ASP A 1 170 ? -12.625 3.303 3.124 1.00 81.88 170 ASP A C 1
ATOM 1364 O O . ASP A 1 170 ? -13.734 3.770 3.408 1.00 81.88 170 ASP A O 1
ATOM 1368 N N . ARG A 1 171 ? -11.566 4.104 2.947 1.00 78.81 171 ARG A N 1
ATOM 1369 C CA . ARG A 1 171 ? -11.653 5.568 3.084 1.00 78.81 171 ARG A CA 1
ATOM 1370 C C . ARG A 1 171 ? -12.537 6.241 2.021 1.00 78.81 171 ARG A C 1
ATOM 1372 O O . ARG A 1 171 ? -12.933 7.383 2.234 1.00 78.81 171 ARG A O 1
ATOM 1379 N N . PHE A 1 172 ? -12.846 5.547 0.927 1.00 79.56 172 PHE A N 1
ATOM 1380 C CA . PHE A 1 172 ? -13.684 6.001 -0.184 1.00 79.56 172 PHE A CA 1
ATOM 1381 C C . PHE A 1 172 ? -15.096 5.406 -0.147 1.00 79.56 172 PHE A C 1
ATOM 1383 O O . PHE A 1 172 ? -15.885 5.671 -1.046 1.00 79.56 172 PHE A O 1
ATOM 1390 N N . ASN A 1 173 ? -15.433 4.677 0.923 1.00 80.94 173 ASN A N 1
ATOM 1391 C CA . ASN A 1 173 ? -16.708 3.982 1.110 1.00 80.94 173 ASN A CA 1
ATOM 1392 C C . ASN A 1 173 ? -16.901 2.771 0.186 1.00 80.94 173 ASN A C 1
ATOM 1394 O O . ASN A 1 173 ? -18.028 2.307 0.026 1.00 80.94 173 ASN A O 1
ATOM 1398 N N . GLU A 1 174 ? -15.822 2.218 -0.371 1.00 84.00 174 GLU A N 1
ATOM 1399 C CA . GLU A 1 174 ? -15.905 0.949 -1.086 1.00 84.00 174 GLU A CA 1
ATOM 1400 C C . GLU A 1 174 ? -16.010 -0.203 -0.087 1.00 84.00 174 GLU A C 1
ATOM 1402 O O . GLU A 1 174 ? -15.209 -0.322 0.852 1.00 84.00 174 GLU A O 1
ATOM 1407 N N . ILE A 1 175 ? -17.020 -1.050 -0.291 1.00 87.88 175 ILE A N 1
ATOM 1408 C CA . ILE A 1 175 ? -17.256 -2.227 0.537 1.00 87.88 175 ILE A CA 1
ATOM 1409 C C . ILE A 1 175 ? -16.351 -3.359 0.067 1.00 87.88 175 ILE A C 1
ATOM 1411 O O . ILE A 1 175 ? -16.328 -3.718 -1.106 1.00 87.88 175 ILE A O 1
ATOM 1415 N N . GLY A 1 176 ? -15.621 -3.953 1.005 1.00 82.94 176 GLY A N 1
ATOM 1416 C CA . GLY A 1 176 ? -14.762 -5.099 0.743 1.00 82.94 176 GLY A CA 1
ATOM 1417 C C . GLY A 1 176 ? -14.852 -6.152 1.835 1.00 82.94 176 GLY A C 1
ATOM 1418 O O . GLY A 1 176 ? -15.430 -5.935 2.903 1.00 82.94 176 GLY A O 1
ATOM 1419 N N . LYS A 1 177 ? -14.219 -7.301 1.588 1.00 80.06 177 LYS A N 1
ATOM 1420 C CA . LYS A 1 177 ? -14.051 -8.340 2.609 1.00 80.06 177 LYS A CA 1
ATOM 1421 C C . LYS A 1 177 ? -13.196 -7.801 3.770 1.00 80.06 177 LYS A C 1
ATOM 1423 O O . LYS A 1 177 ? -12.244 -7.046 3.520 1.00 80.06 177 LYS A O 1
ATOM 1428 N N . PRO A 1 178 ? -13.525 -8.143 5.028 1.00 73.19 178 PRO A N 1
ATOM 1429 C CA . PRO A 1 178 ? -12.739 -7.732 6.184 1.00 73.19 178 PRO A CA 1
ATOM 1430 C C . PRO A 1 178 ? -11.330 -8.330 6.092 1.00 73.19 178 PRO A C 1
ATOM 1432 O O . PRO A 1 178 ? -11.132 -9.381 5.485 1.00 73.19 178 PRO A O 1
ATOM 1435 N N . LYS A 1 179 ? -10.330 -7.675 6.696 1.00 62.22 179 LYS A N 1
ATOM 1436 C CA . LYS A 1 179 ? -8.922 -8.117 6.599 1.00 62.22 179 LYS A CA 1
ATOM 1437 C C . LYS A 1 179 ? -8.603 -9.362 7.440 1.00 62.22 179 LYS A C 1
ATOM 1439 O O . LYS A 1 179 ? -7.450 -9.781 7.496 1.00 62.22 179 LYS A O 1
ATOM 1444 N N . PHE A 1 180 ? -9.603 -9.976 8.069 1.00 56.22 180 PHE A N 1
ATOM 1445 C CA . PHE A 1 180 ? -9.467 -11.279 8.707 1.00 56.22 180 PHE A CA 1
ATOM 1446 C C . PHE A 1 180 ? -9.454 -12.383 7.642 1.00 56.22 180 PHE A C 1
ATOM 1448 O O . PHE A 1 180 ? -10.470 -12.999 7.338 1.00 56.22 180 PHE A O 1
ATOM 1455 N N . SER A 1 181 ? -8.277 -12.617 7.060 1.00 46.88 181 SER A N 1
ATOM 1456 C CA . SER A 1 181 ? -7.958 -13.897 6.424 1.00 46.88 181 SER A CA 1
ATOM 1457 C C . SER A 1 181 ? -7.459 -14.881 7.491 1.00 46.88 181 SER A C 1
ATOM 1459 O O . SER A 1 181 ? -7.139 -14.473 8.610 1.00 46.88 181 SER A O 1
ATOM 1461 N N . PHE A 1 182 ? -7.315 -16.169 7.164 1.00 38.16 182 PHE A N 1
ATOM 1462 C CA . PHE A 1 182 ? -6.655 -17.155 8.041 1.00 38.16 182 PHE A CA 1
ATOM 1463 C C . PHE A 1 182 ? -5.270 -16.688 8.551 1.00 38.16 182 PHE A C 1
ATOM 1465 O O . PHE A 1 182 ? -4.804 -17.137 9.595 1.00 38.16 182 PHE A O 1
ATOM 1472 N N . HIS A 1 183 ? -4.635 -15.723 7.877 1.00 44.69 183 HIS A N 1
ATOM 1473 C CA . HIS A 1 183 ? -3.401 -15.076 8.323 1.00 44.69 183 HIS A CA 1
ATOM 1474 C C . HIS A 1 183 ? -3.565 -14.261 9.624 1.00 44.69 183 HIS A C 1
ATOM 1476 O O . HIS A 1 183 ? -2.644 -14.188 10.429 1.00 44.69 183 HIS A O 1
ATOM 1482 N N . ALA A 1 184 ? -4.747 -13.700 9.896 1.00 48.16 184 ALA A N 1
ATOM 1483 C CA . ALA A 1 184 ? -5.033 -13.018 11.160 1.00 48.16 184 ALA A CA 1
ATOM 1484 C C . ALA A 1 184 ? -5.150 -13.997 12.342 1.00 48.16 184 ALA A C 1
ATOM 1486 O O . ALA A 1 184 ? -4.733 -13.663 13.448 1.00 48.16 184 ALA A O 1
ATOM 1487 N N . LEU A 1 185 ? -5.635 -15.223 12.101 1.00 48.44 185 LEU A N 1
ATOM 1488 C CA . LEU A 1 185 ? -5.604 -16.305 13.095 1.00 48.44 185 LEU A CA 1
ATOM 1489 C C . LEU A 1 185 ? -4.163 -16.741 13.391 1.00 48.44 185 LEU A C 1
ATOM 1491 O O . LEU A 1 185 ? -3.838 -17.027 14.538 1.00 48.44 185 LEU A O 1
ATOM 1495 N N . ARG A 1 186 ? -3.278 -16.717 12.382 1.00 50.41 186 ARG A N 1
ATOM 1496 C CA . ARG A 1 186 ? -1.835 -16.960 12.555 1.00 50.41 186 ARG A CA 1
ATOM 1497 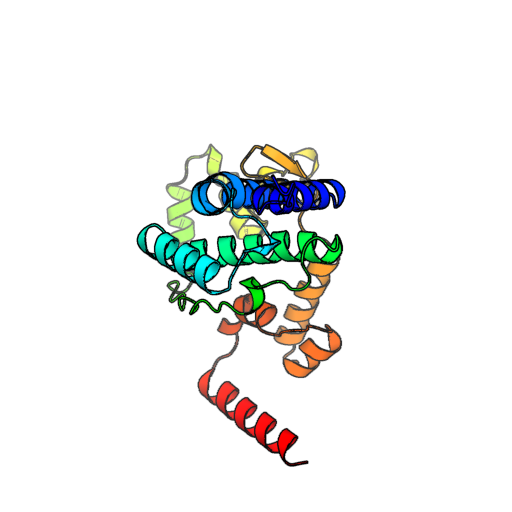C C . ARG A 1 186 ? -1.185 -15.909 13.464 1.00 50.41 186 ARG A C 1
ATOM 1499 O O . ARG A 1 186 ? -0.380 -16.269 14.314 1.00 50.41 186 ARG A O 1
ATOM 1506 N N . HIS A 1 187 ? -1.568 -14.636 13.333 1.00 50.94 187 HIS A N 1
ATOM 1507 C CA . HIS A 1 187 ? -1.116 -13.576 14.241 1.00 50.94 187 HIS A CA 1
ATOM 1508 C C . HIS A 1 187 ? -1.688 -13.723 15.655 1.00 50.94 187 HIS A C 1
ATOM 1510 O O . HIS A 1 187 ? -0.940 -13.574 16.613 1.00 50.94 187 HIS A O 1
ATOM 1516 N N . ALA A 1 188 ? -2.967 -14.081 15.797 1.00 52.50 188 ALA A N 1
ATOM 1517 C CA . ALA A 1 188 ? -3.559 -14.357 17.106 1.00 52.50 188 ALA A CA 1
ATOM 1518 C C . ALA A 1 188 ? -2.879 -15.549 17.807 1.00 52.50 188 ALA A C 1
ATOM 1520 O O . ALA A 1 188 ? -2.574 -15.472 18.992 1.00 52.50 188 ALA A O 1
ATOM 1521 N N . ALA A 1 189 ? -2.567 -16.621 17.070 1.00 47.97 189 ALA A N 1
ATOM 1522 C CA . ALA A 1 189 ? -1.803 -17.756 17.586 1.00 47.97 189 ALA A CA 1
ATOM 1523 C C . ALA A 1 189 ? -0.380 -17.349 18.003 1.00 47.97 189 ALA A C 1
ATOM 1525 O O . ALA A 1 189 ? 0.081 -17.759 19.062 1.00 47.97 189 ALA A O 1
ATOM 1526 N N . ALA A 1 190 ? 0.292 -16.498 17.216 1.00 52.28 190 ALA A N 1
ATOM 1527 C CA . ALA A 1 190 ? 1.594 -15.940 17.583 1.00 52.28 190 ALA A CA 1
ATOM 1528 C C . ALA A 1 190 ? 1.529 -15.191 18.921 1.00 52.28 190 ALA A C 1
ATOM 1530 O O . ALA A 1 190 ? 2.358 -15.435 19.792 1.00 52.28 190 ALA A O 1
ATOM 1531 N N . SER A 1 191 ? 0.523 -14.329 19.093 1.00 52.75 191 SER A N 1
ATOM 1532 C CA . SER A 1 191 ? 0.299 -13.586 20.335 1.00 52.75 191 SER A CA 1
ATOM 1533 C C . SER A 1 191 ? 0.032 -14.513 21.521 1.00 52.75 191 SER A C 1
ATOM 1535 O O . SER A 1 191 ? 0.639 -14.322 22.565 1.00 52.75 191 SER A O 1
ATOM 1537 N N . LEU A 1 192 ? -0.789 -15.554 21.349 1.00 55.78 192 LEU A N 1
ATOM 1538 C CA . LEU A 1 192 ? -1.072 -16.533 22.406 1.00 55.78 192 LEU A CA 1
ATOM 1539 C C . LEU A 1 192 ? 0.168 -17.342 22.808 1.00 55.78 192 LEU A C 1
ATOM 1541 O O . LEU A 1 192 ? 0.378 -17.593 23.990 1.00 55.78 192 LEU A O 1
ATOM 1545 N N . PHE A 1 193 ? 1.011 -17.745 21.853 1.00 58.03 193 PHE A N 1
ATOM 1546 C CA . PHE A 1 193 ? 2.252 -18.456 22.176 1.00 58.03 193 PHE A CA 1
ATOM 1547 C C . PHE A 1 193 ? 3.242 -17.556 22.918 1.00 58.03 193 PHE A C 1
ATOM 1549 O O . PHE A 1 193 ? 3.897 -18.011 23.851 1.00 58.03 193 PHE A O 1
ATOM 1556 N N . ILE A 1 194 ? 3.321 -16.279 22.541 1.00 55.62 194 ILE A N 1
ATOM 1557 C CA . ILE A 1 194 ? 4.170 -15.294 23.221 1.00 55.62 194 ILE A CA 1
ATOM 1558 C C . ILE A 1 194 ? 3.647 -15.007 24.636 1.00 55.62 194 ILE A C 1
ATOM 1560 O O . ILE A 1 194 ? 4.433 -15.020 25.575 1.00 55.62 194 ILE A O 1
ATOM 1564 N N . GLU A 1 195 ? 2.335 -14.833 24.814 1.00 53.03 195 GLU A N 1
ATOM 1565 C CA . GLU A 1 195 ? 1.696 -14.665 26.131 1.00 53.03 195 GLU A CA 1
ATOM 1566 C C . GLU A 1 195 ? 1.930 -15.879 27.045 1.00 53.03 195 GLU A C 1
ATOM 1568 O O . GLU A 1 195 ? 2.138 -15.736 28.246 1.00 53.03 195 GLU A O 1
ATOM 1573 N N . GLN A 1 196 ? 1.980 -17.083 26.471 1.00 61.62 196 GLN A N 1
ATOM 1574 C CA . GLN A 1 196 ? 2.336 -18.317 27.179 1.00 61.62 196 GLN A CA 1
ATOM 1575 C C . GLN A 1 196 ? 3.849 -18.478 27.419 1.00 61.62 196 GLN A C 1
ATOM 1577 O O . GLN A 1 196 ? 4.288 -19.544 27.853 1.00 61.62 196 GLN A O 1
ATOM 1582 N N . GLY A 1 197 ? 4.661 -17.463 27.110 1.00 62.81 197 GLY A N 1
ATOM 1583 C CA . GLY A 1 197 ? 6.104 -17.460 27.345 1.00 62.81 197 GLY A CA 1
ATOM 1584 C C . GLY A 1 197 ? 6.910 -18.322 26.371 1.00 62.81 197 GLY A C 1
ATOM 1585 O O . GLY A 1 197 ? 8.016 -18.753 26.698 1.00 62.81 197 GLY A O 1
ATOM 1586 N N . TRP A 1 198 ? 6.383 -18.634 25.181 1.00 57.66 198 TRP A N 1
ATOM 1587 C CA . TRP A 1 198 ? 7.127 -19.446 24.218 1.00 57.66 198 TRP A CA 1
ATOM 1588 C C . TRP A 1 198 ? 8.295 -18.651 23.619 1.00 57.66 198 TRP A C 1
ATOM 1590 O O . TRP A 1 198 ? 8.109 -17.503 23.210 1.00 57.66 198 TRP A O 1
ATOM 1600 N N . PRO A 1 199 ? 9.479 -19.272 23.452 1.00 61.41 199 PRO A N 1
ATOM 1601 C CA . PRO A 1 199 ? 10.625 -18.606 22.847 1.00 61.41 199 PRO A CA 1
ATOM 1602 C C . PRO A 1 199 ? 10.303 -18.101 21.438 1.00 61.41 199 PRO A C 1
ATOM 1604 O O . PRO A 1 199 ? 9.830 -18.864 20.589 1.00 61.41 199 PRO A O 1
ATOM 1607 N N . ALA A 1 200 ? 10.620 -16.838 21.152 1.00 51.72 200 ALA A N 1
ATOM 1608 C CA . ALA A 1 200 ? 10.280 -16.181 19.888 1.00 51.72 200 ALA A CA 1
ATOM 1609 C C . ALA A 1 200 ? 10.802 -16.943 18.651 1.00 51.72 200 ALA A C 1
ATOM 1611 O O . ALA A 1 200 ? 10.111 -17.025 17.636 1.00 51.72 200 ALA A O 1
ATOM 1612 N N . LYS A 1 201 ? 11.968 -17.600 18.751 1.00 51.31 201 LYS A N 1
ATOM 1613 C CA . LYS A 1 201 ? 12.529 -18.461 17.691 1.00 51.31 201 LYS A CA 1
ATOM 1614 C C . LYS A 1 201 ? 11.690 -19.719 17.438 1.00 51.31 201 LYS A C 1
ATOM 1616 O O . LYS A 1 201 ? 11.508 -20.129 16.290 1.00 51.31 201 LYS A O 1
ATOM 1621 N N . LYS A 1 202 ? 11.127 -20.310 18.496 1.00 50.41 202 LYS A N 1
ATOM 1622 C CA . LYS A 1 202 ? 10.219 -21.463 18.416 1.00 50.41 202 LYS A CA 1
ATOM 1623 C C . LYS A 1 202 ? 8.902 -21.055 17.760 1.00 50.41 202 LYS A C 1
ATOM 1625 O O . LYS A 1 202 ? 8.443 -21.731 16.844 1.00 50.41 202 LYS A O 1
ATOM 1630 N N . VAL A 1 203 ? 8.354 -19.905 18.154 1.00 56.50 203 VAL A N 1
ATOM 1631 C CA . VAL A 1 203 ? 7.161 -19.314 17.528 1.00 56.50 203 VAL A CA 1
ATOM 1632 C C . VAL A 1 203 ? 7.425 -18.989 16.051 1.00 56.50 203 VAL A C 1
ATOM 1634 O O . VAL A 1 203 ? 6.636 -19.373 15.196 1.00 56.50 203 VAL A O 1
ATOM 1637 N N . GLN A 1 204 ? 8.567 -18.386 15.710 1.00 47.09 204 GLN A N 1
ATOM 1638 C CA . GLN A 1 204 ? 8.961 -18.086 14.327 1.00 47.09 204 GLN A CA 1
ATOM 1639 C C . GLN A 1 204 ? 9.065 -19.345 13.455 1.00 47.09 204 GLN A C 1
ATOM 1641 O O . GLN A 1 204 ? 8.602 -19.333 12.315 1.00 47.09 204 GLN A O 1
ATOM 1646 N N . THR A 1 205 ? 9.652 -20.418 13.992 1.00 51.81 205 THR A N 1
ATOM 1647 C CA . THR A 1 205 ? 9.840 -21.697 13.288 1.00 51.81 205 THR A CA 1
ATOM 1648 C C . THR A 1 205 ? 8.500 -22.389 13.039 1.00 51.81 205 THR A C 1
ATOM 1650 O O . THR A 1 205 ? 8.214 -22.789 11.915 1.00 51.81 205 THR A O 1
ATOM 1653 N N . ILE A 1 206 ? 7.631 -22.445 14.055 1.00 49.88 206 ILE A N 1
ATOM 1654 C CA . ILE A 1 206 ? 6.275 -23.011 13.947 1.00 49.88 206 ILE A CA 1
ATOM 1655 C C . ILE A 1 206 ? 5.415 -22.205 12.966 1.00 49.88 206 ILE A C 1
ATOM 1657 O O . ILE A 1 206 ? 4.626 -22.763 12.204 1.00 49.88 206 ILE A O 1
ATOM 1661 N N . LEU A 1 207 ? 5.579 -20.881 12.959 1.00 53.19 207 LEU A N 1
ATOM 1662 C CA . LEU A 1 207 ? 4.847 -19.981 12.075 1.00 53.19 207 LEU A CA 1
ATOM 1663 C C . LEU A 1 207 ? 5.530 -19.763 10.719 1.00 53.19 207 LEU A C 1
ATOM 1665 O O . LEU A 1 207 ? 4.957 -19.060 9.886 1.00 53.19 207 LEU A O 1
ATOM 1669 N N . GLY A 1 208 ? 6.686 -20.373 10.443 1.00 45.00 208 GLY A N 1
ATOM 1670 C CA . GLY A 1 208 ? 7.367 -20.317 9.144 1.00 45.00 208 GLY A CA 1
ATOM 1671 C C . GLY A 1 208 ? 7.654 -18.899 8.629 1.00 45.00 208 GLY A C 1
ATOM 1672 O O . GLY A 1 208 ? 7.576 -18.657 7.427 1.00 45.00 208 GLY A O 1
ATOM 1673 N N . HIS A 1 209 ? 7.911 -17.932 9.517 1.00 49.97 209 HIS A N 1
ATOM 1674 C CA . HIS A 1 209 ? 8.144 -16.543 9.112 1.00 49.97 209 HIS A CA 1
ATOM 1675 C C . HIS A 1 209 ? 9.569 -16.345 8.567 1.00 49.97 209 HIS A C 1
ATOM 1677 O O . HIS A 1 209 ? 10.546 -16.554 9.287 1.00 49.97 209 HIS A O 1
ATOM 1683 N N . ALA A 1 210 ? 9.679 -15.826 7.337 1.00 38.41 210 ALA A N 1
ATOM 1684 C CA . ALA A 1 210 ? 10.956 -15.427 6.727 1.00 38.41 210 ALA A CA 1
ATOM 1685 C C . ALA A 1 210 ? 11.649 -14.261 7.465 1.00 38.41 210 ALA A C 1
ATOM 1687 O O . ALA A 1 210 ? 12.846 -14.049 7.311 1.00 38.41 210 ALA A O 1
ATOM 1688 N N . SER A 1 211 ? 10.911 -13.499 8.281 1.00 38.34 211 SER A N 1
ATOM 1689 C CA . SER A 1 211 ? 11.464 -12.472 9.165 1.00 38.34 211 SER A CA 1
ATOM 1690 C C . SER A 1 211 ? 10.565 -12.249 10.384 1.00 38.34 211 SER A C 1
ATOM 1692 O O . SER A 1 211 ? 9.342 -12.150 10.267 1.00 38.34 211 SER A O 1
ATOM 1694 N N . ILE A 1 212 ? 11.190 -12.159 11.561 1.00 39.19 212 ILE A N 1
ATOM 1695 C CA . ILE A 1 212 ? 10.538 -11.987 12.867 1.00 39.19 212 ILE A CA 1
ATOM 1696 C C . ILE A 1 212 ? 10.097 -10.536 13.141 1.00 39.19 212 ILE A C 1
ATOM 1698 O O . ILE A 1 212 ? 9.278 -10.287 14.027 1.00 39.19 212 ILE A O 1
ATOM 1702 N N . THR A 1 213 ? 10.568 -9.579 12.331 1.00 43.31 213 THR A N 1
ATOM 1703 C CA . THR A 1 213 ? 10.368 -8.133 12.527 1.00 43.31 213 THR A CA 1
ATOM 1704 C C . THR A 1 213 ? 8.889 -7.738 12.500 1.00 43.31 213 THR A C 1
ATOM 1706 O O . THR A 1 213 ? 8.470 -6.883 13.264 1.00 43.31 213 THR A O 1
ATOM 1709 N N . MET A 1 214 ? 8.048 -8.431 11.721 1.00 39.72 214 MET A N 1
ATOM 1710 C CA . MET A 1 214 ? 6.603 -8.162 11.688 1.00 39.72 214 MET A CA 1
ATOM 1711 C C . MET A 1 214 ? 5.861 -8.503 12.985 1.00 39.72 214 MET A C 1
ATOM 1713 O O . MET A 1 214 ? 4.820 -7.913 13.260 1.00 39.72 214 MET A O 1
ATOM 1717 N N . THR A 1 215 ? 6.349 -9.484 13.748 1.00 37.72 215 THR A N 1
ATOM 1718 C CA . THR A 1 215 ? 5.718 -9.893 15.016 1.00 37.72 215 THR A CA 1
ATOM 1719 C C . THR A 1 215 ? 6.234 -9.025 16.164 1.00 37.72 215 THR A C 1
ATOM 1721 O O . THR A 1 215 ? 5.460 -8.631 17.031 1.00 37.72 215 THR A O 1
ATOM 1724 N N . PHE A 1 216 ? 7.514 -8.647 16.114 1.00 40.84 216 PHE A N 1
ATOM 1725 C CA . PHE A 1 216 ? 8.149 -7.788 17.113 1.00 40.84 216 PHE A CA 1
ATOM 1726 C C . PHE A 1 216 ? 7.740 -6.307 16.982 1.00 40.84 216 PHE A C 1
ATOM 1728 O O . PHE A 1 216 ? 7.461 -5.672 17.992 1.00 40.84 216 PHE A O 1
ATOM 1735 N N . ASP A 1 217 ? 7.569 -5.772 15.765 1.00 46.16 217 ASP A N 1
ATOM 1736 C CA . ASP A 1 217 ? 7.132 -4.376 15.530 1.00 46.16 217 ASP A CA 1
ATOM 1737 C C . ASP A 1 217 ? 5.732 -4.065 16.097 1.00 46.16 217 ASP A C 1
ATOM 1739 O O . ASP A 1 217 ? 5.355 -2.901 16.251 1.00 46.16 217 ASP A O 1
ATOM 1743 N N . VAL A 1 218 ? 4.930 -5.099 16.374 1.00 40.75 218 VAL A N 1
ATOM 1744 C CA . VAL A 1 218 ? 3.556 -4.963 16.876 1.00 40.75 218 VAL A CA 1
ATOM 1745 C C . VAL A 1 218 ? 3.456 -5.239 18.377 1.00 40.75 218 VAL A C 1
ATOM 1747 O O . VAL A 1 218 ? 2.516 -4.739 18.982 1.00 40.75 218 VAL A O 1
ATOM 1750 N N . TYR A 1 219 ? 4.402 -5.969 18.983 1.00 46.69 219 TYR A N 1
ATOM 1751 C CA . TYR A 1 219 ? 4.286 -6.461 20.368 1.00 46.69 219 TYR A CA 1
ATOM 1752 C C . TYR A 1 219 ? 5.587 -6.403 21.192 1.00 46.69 219 TYR A C 1
ATOM 1754 O O . TYR A 1 219 ? 5.603 -6.856 22.330 1.00 46.69 219 TYR A O 1
ATOM 1762 N N . GLY A 1 220 ? 6.671 -5.831 20.655 1.00 39.72 220 GLY A N 1
ATOM 1763 C CA . GLY A 1 220 ? 7.992 -5.764 21.301 1.00 39.72 220 GLY A CA 1
ATOM 1764 C C . GLY A 1 220 ? 8.028 -5.022 22.644 1.00 39.72 220 GLY A C 1
ATOM 1765 O O . GLY A 1 220 ? 8.969 -5.170 23.407 1.00 39.72 220 GLY A O 1
ATOM 1766 N N . HIS A 1 221 ? 6.977 -4.266 22.955 1.00 45.62 221 HIS A N 1
ATOM 1767 C CA . HIS A 1 221 ? 6.763 -3.569 24.226 1.00 45.62 221 HIS A CA 1
ATOM 1768 C C . HIS A 1 221 ? 6.282 -4.482 25.368 1.00 45.62 221 HIS A C 1
ATOM 1770 O O . HIS A 1 221 ? 6.060 -3.994 26.469 1.00 45.62 221 HIS A O 1
ATOM 1776 N N . LEU A 1 222 ? 6.084 -5.780 25.114 1.00 41.97 222 LEU A N 1
ATOM 1777 C CA . LEU A 1 222 ? 5.776 -6.789 26.135 1.00 41.97 222 LEU A CA 1
ATOM 1778 C C . LEU A 1 222 ? 7.035 -7.480 26.701 1.00 41.97 222 LEU A C 1
ATOM 1780 O O . LEU A 1 222 ? 6.898 -8.398 27.504 1.00 41.97 222 LEU A O 1
ATOM 1784 N N . PHE A 1 223 ? 8.239 -7.080 26.273 1.00 41.53 223 PHE A N 1
ATOM 1785 C CA . PHE A 1 223 ? 9.509 -7.627 26.762 1.00 41.53 223 PHE A CA 1
ATOM 1786 C C . PHE A 1 223 ? 10.196 -6.605 27.676 1.00 41.53 223 PHE A C 1
ATOM 1788 O O . PHE A 1 223 ? 10.472 -5.484 27.251 1.00 41.53 223 PHE A O 1
ATOM 1795 N N . ASP A 1 224 ? 10.448 -6.989 28.929 1.00 42.28 224 ASP A N 1
ATOM 1796 C CA . ASP A 1 224 ? 10.835 -6.063 30.002 1.00 42.28 224 ASP A CA 1
ATOM 1797 C C . ASP A 1 224 ? 12.288 -5.546 29.912 1.00 42.28 224 ASP A C 1
ATOM 1799 O O . ASP A 1 224 ? 12.545 -4.441 30.378 1.00 42.28 224 ASP A O 1
ATOM 1803 N N . ASN A 1 225 ? 13.229 -6.266 29.276 1.00 49.75 225 ASN A N 1
ATOM 1804 C CA . ASN A 1 225 ? 14.639 -5.847 29.149 1.00 49.75 225 ASN A CA 1
ATOM 1805 C C . ASN A 1 225 ? 15.218 -6.136 27.748 1.00 49.75 225 ASN A C 1
ATOM 1807 O O . ASN A 1 225 ? 15.858 -7.156 27.498 1.00 49.75 225 ASN A O 1
ATOM 1811 N N . ALA A 1 226 ? 15.037 -5.188 2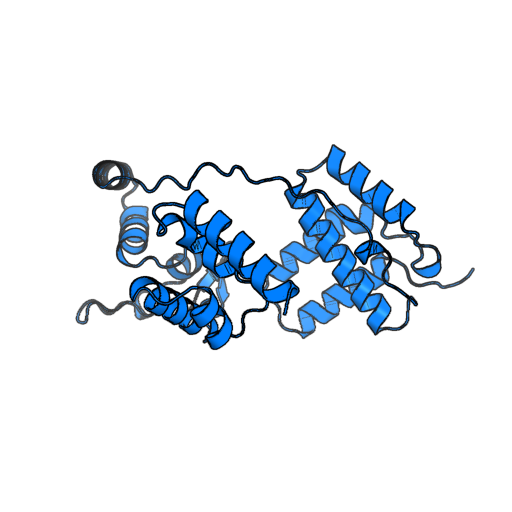6.826 1.00 44.47 226 ALA A N 1
ATOM 1812 C CA . ALA A 1 226 ? 15.472 -5.314 25.432 1.00 44.47 226 ALA A CA 1
ATOM 1813 C C . ALA A 1 226 ? 17.001 -5.455 25.238 1.00 44.47 226 ALA A C 1
ATOM 1815 O O . ALA A 1 226 ? 17.433 -6.032 24.244 1.00 44.47 226 ALA A O 1
ATOM 1816 N N . GLU A 1 227 ? 17.829 -4.944 26.156 1.00 43.81 227 GLU A N 1
ATOM 1817 C CA . GLU A 1 227 ? 19.300 -4.997 26.051 1.00 43.81 227 GLU A CA 1
ATOM 1818 C C . GLU A 1 227 ? 19.883 -6.363 26.442 1.00 43.81 227 GLU A C 1
ATOM 1820 O O . GLU A 1 227 ? 20.817 -6.843 25.793 1.00 43.81 227 GLU A O 1
ATOM 1825 N N . ASP A 1 228 ? 19.303 -7.022 27.447 1.00 44.91 228 ASP A N 1
ATOM 1826 C CA . ASP A 1 228 ? 19.722 -8.362 27.873 1.00 44.91 228 ASP A CA 1
ATOM 1827 C C . ASP A 1 228 ? 19.351 -9.409 26.814 1.00 44.91 228 ASP A C 1
ATOM 1829 O O . ASP A 1 228 ? 20.158 -10.283 26.491 1.00 44.91 228 ASP A O 1
ATOM 1833 N N . ASP A 1 229 ? 18.179 -9.261 26.191 1.00 45.75 229 ASP A N 1
ATOM 1834 C CA . ASP A 1 229 ? 17.704 -10.171 25.151 1.00 45.75 229 ASP A CA 1
ATOM 1835 C C . ASP A 1 229 ? 18.499 -10.017 23.846 1.00 45.75 229 ASP A C 1
ATOM 1837 O O . ASP A 1 229 ? 18.895 -11.015 23.242 1.00 45.75 229 ASP A O 1
ATOM 1841 N N . VAL A 1 230 ? 18.820 -8.788 23.423 1.00 43.66 230 VAL A N 1
ATOM 1842 C CA . VAL A 1 230 ? 19.650 -8.545 22.225 1.00 43.66 230 VAL A CA 1
ATOM 1843 C C . VAL A 1 230 ? 21.065 -9.112 22.398 1.00 43.66 230 VAL A C 1
ATOM 1845 O O . VAL A 1 230 ? 21.591 -9.732 21.470 1.00 43.66 230 VAL A O 1
ATOM 1848 N N . ASN A 1 231 ? 21.661 -8.975 23.586 1.00 43.25 231 ASN A N 1
ATOM 1849 C CA . ASN A 1 231 ? 22.979 -9.541 23.887 1.00 43.25 231 ASN A CA 1
ATOM 1850 C C . ASN A 1 231 ? 22.949 -11.074 24.010 1.00 43.25 231 ASN A C 1
ATOM 1852 O O . ASN A 1 231 ? 23.894 -11.745 23.586 1.00 43.25 231 ASN A O 1
ATOM 1856 N N . LEU A 1 232 ? 21.858 -11.644 24.531 1.00 40.53 232 LEU A N 1
ATOM 1857 C CA . LEU A 1 232 ? 21.644 -13.090 24.581 1.00 40.53 232 LEU A CA 1
ATOM 1858 C C . LEU A 1 232 ? 21.520 -13.688 23.170 1.00 40.53 232 LEU A C 1
ATOM 1860 O O . LEU A 1 232 ? 22.097 -14.742 22.896 1.00 40.53 232 LEU A O 1
ATOM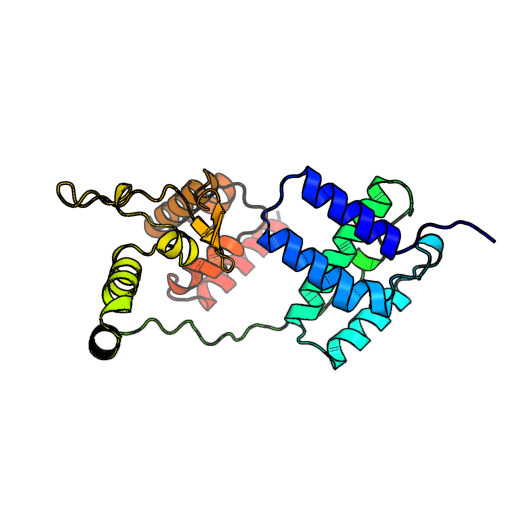 1864 N N . PHE A 1 233 ? 20.835 -12.996 22.254 1.00 36.38 233 PHE A N 1
ATOM 1865 C CA . PHE A 1 233 ? 20.705 -13.420 20.858 1.00 36.38 233 PHE A CA 1
ATOM 1866 C C . PHE A 1 233 ? 22.007 -13.282 20.061 1.00 36.38 233 PHE A C 1
ATOM 1868 O O . PHE A 1 233 ? 22.335 -14.204 19.320 1.00 36.38 233 PHE A O 1
ATOM 1875 N N . ALA A 1 234 ? 22.786 -12.212 20.255 1.00 41.59 234 ALA A N 1
ATOM 1876 C CA . ALA A 1 234 ? 24.096 -12.058 19.609 1.00 41.59 234 ALA A CA 1
ATOM 1877 C C . ALA A 1 234 ? 25.088 -13.159 20.033 1.00 41.59 234 ALA A C 1
ATOM 1879 O O . A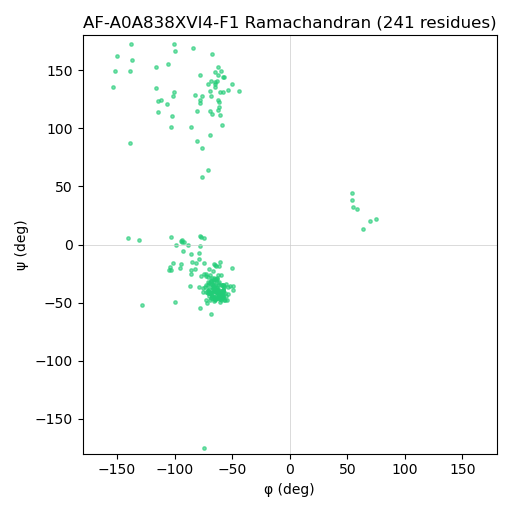LA A 1 234 ? 25.882 -13.639 19.226 1.00 41.59 234 ALA A O 1
ATOM 1880 N N . LYS A 1 235 ? 25.009 -13.598 21.296 1.00 38.31 235 LYS A N 1
ATOM 1881 C CA . LYS A 1 235 ? 25.825 -14.695 21.829 1.00 38.31 235 LYS A CA 1
ATOM 1882 C C . LYS A 1 235 ? 25.405 -16.059 21.265 1.00 38.31 235 LYS A C 1
ATOM 1884 O O . LYS A 1 235 ? 26.258 -16.839 20.867 1.00 38.31 235 LYS A O 1
ATOM 1889 N N . LEU A 1 236 ? 24.098 -16.305 21.148 1.00 35.91 236 LEU A N 1
ATOM 1890 C CA . LEU A 1 236 ? 23.547 -17.526 20.545 1.00 35.91 236 LEU A CA 1
ATOM 1891 C C . LEU A 1 236 ? 23.799 -17.626 19.030 1.00 35.91 236 LEU A C 1
ATOM 1893 O O . LEU A 1 236 ? 23.913 -18.731 18.509 1.00 35.91 236 LEU A O 1
ATOM 1897 N N . GLU A 1 237 ? 23.870 -16.498 18.321 1.00 36.28 237 GLU A N 1
ATOM 1898 C CA . GLU A 1 237 ? 24.181 -16.445 16.886 1.00 36.28 237 GLU A CA 1
ATOM 1899 C C . GLU A 1 237 ? 25.669 -16.751 16.622 1.00 36.28 237 GLU A C 1
ATOM 1901 O O . GLU A 1 237 ? 25.975 -17.550 15.740 1.00 36.28 237 GLU A O 1
ATOM 1906 N N . ALA A 1 238 ? 26.582 -16.236 17.456 1.00 37.97 238 ALA A N 1
ATOM 1907 C CA . ALA A 1 238 ? 28.015 -16.543 17.385 1.00 37.97 238 ALA A CA 1
ATOM 1908 C C . ALA A 1 238 ? 28.342 -18.015 17.715 1.00 37.97 238 ALA A C 1
ATOM 1910 O O . ALA A 1 238 ? 29.206 -18.615 17.076 1.00 37.97 238 ALA A O 1
ATOM 1911 N N . ASP A 1 239 ? 27.625 -18.616 18.671 1.00 34.19 239 ASP A N 1
ATOM 1912 C CA . ASP A 1 239 ? 27.792 -20.030 19.039 1.00 34.19 239 ASP A CA 1
ATOM 1913 C C . ASP A 1 239 ? 27.275 -20.995 17.946 1.00 34.19 239 ASP A C 1
ATOM 1915 O O . ASP A 1 239 ? 27.695 -22.149 17.887 1.00 34.19 239 ASP A O 1
ATOM 1919 N N . LEU A 1 240 ? 26.384 -20.528 17.060 1.00 32.41 240 LEU A N 1
ATOM 1920 C CA . LEU A 1 240 ? 25.848 -21.287 15.922 1.00 32.41 240 LEU A CA 1
ATOM 1921 C C . LEU A 1 240 ? 26.728 -21.213 14.663 1.00 32.41 240 LEU A C 1
ATOM 1923 O O . LEU A 1 240 ? 26.659 -22.121 13.843 1.00 32.41 240 LEU A O 1
ATOM 1927 N N . GLU A 1 241 ? 27.533 -20.159 14.493 1.00 34.25 241 GLU A N 1
ATOM 1928 C CA . GLU A 1 241 ? 28.464 -20.011 13.358 1.00 34.25 241 GLU A CA 1
ATOM 1929 C C . GLU A 1 241 ? 29.821 -20.706 13.589 1.00 34.25 241 GLU A C 1
ATOM 1931 O O . GLU A 1 241 ? 30.583 -20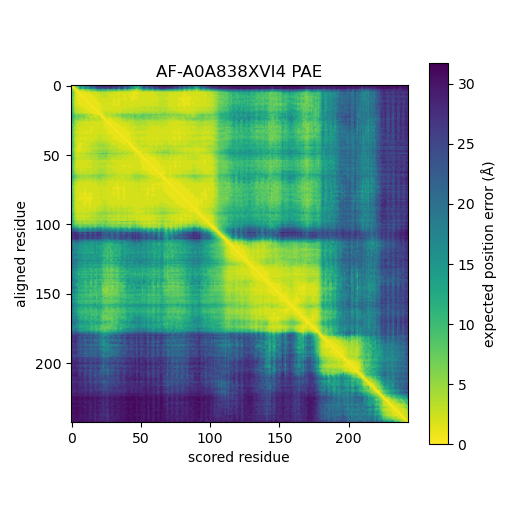.914 12.644 1.00 34.25 241 GLU A O 1
ATOM 1936 N N . ALA A 1 242 ? 30.126 -21.080 14.836 1.00 34.28 242 ALA A N 1
ATOM 1937 C CA . ALA A 1 242 ? 31.357 -21.771 15.229 1.00 34.28 242 ALA A CA 1
ATOM 1938 C C . ALA A 1 242 ? 31.243 -23.314 15.267 1.00 34.28 242 ALA A C 1
ATOM 1940 O O . ALA A 1 242 ? 32.218 -23.978 15.633 1.00 34.28 242 ALA A O 1
ATOM 1941 N N . ALA A 1 243 ? 30.086 -23.880 14.903 1.00 31.31 243 ALA A N 1
ATOM 1942 C CA . ALA A 1 243 ? 29.796 -25.320 14.867 1.00 31.31 243 ALA A CA 1
ATOM 1943 C C . ALA A 1 243 ? 29.487 -25.799 13.440 1.00 31.31 243 ALA A C 1
ATOM 1945 O O . ALA A 1 243 ? 29.905 -26.933 13.108 1.00 31.31 243 ALA A O 1
#

Foldseek 3Di:
DDPAAWLLNLLVLLLVVCVVVVHDPVVSVLLCCLCVVQVCVQGGRPGPAPDALVSLVVSLVVCVVVDPLVSSVVSLVSSQSSVVSCCVVVSDVDRSSVPDDRDDDPPPPPPPDDDDPVRLVVCLVPDDPVCNVLSVCCVPPVDDPQQSLVFDPVQADPVVRGGHSQWGQDPVRDIDGGPDDVVVVLLVVLVVCVVVVHDLVVSCVVSVDPDSCVNCVVCVVVDDDPVVVVVVVVVVVVVVVVD

Secondary structure (DSSP, 8-state):
---PPBHHHHHHHHHHHHHHTT--HHHHHHHHHHIIIIIHHHHTTSBGGG--HHHHHHHHHHHHHHS-HHHHHHHHHHHHHHHHHHHHTTS-SS-GGGG-PPPPP--------PPPHHHHHHHHHHS-TTTHHHHHHHHHH---HHHHHH--GGGEETTTTEE----EE-TT--EE--S--HHHHHHHHHHHHHHTT--HHHHHHHTT-S-THHHHHHHGGG-S-HHHHHHHHHHHHHHHH--

pLDDT: mean 74.62, std 20.33, range [31.31, 96.5]